Protein AF-00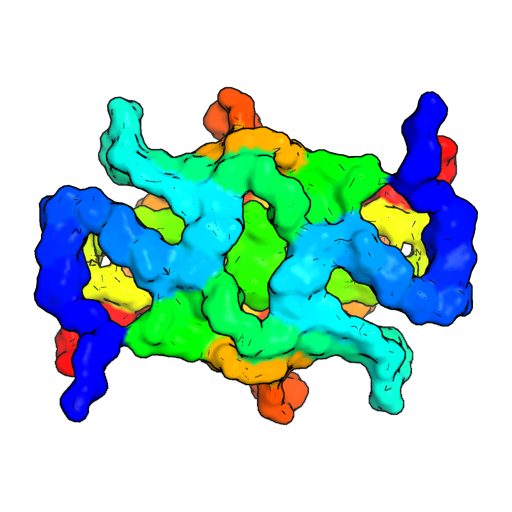00000080869864 (afdb_homodimer)

Foldseek 3Di:
DCPDPCALVNLVVCLVVVVLVVVVVVPVVCVVQAKDWDQDPVDGFIKIKTALDQVQFDDPVQTFGDPVSVQVNQVSRQQSRCCNPPPGRWGWDWDDKDKDFDATHHSAMKMKDKDFPDDDPFKTKMKMFMPHPDSVDTRMIMIIMITTDDSVVD/DPPPPCALVNLVVCLVVVVLVVVVVVPVVCVVQAKDWDQDPVDGFIKIKTALDQVQFDDPVQTFGDPVSVQVNQVSRQQSRCCNVPPGRWGWDWDDKDKDFDATHHSAMKMKDKDFPDDDPFKTKMKMFMPGPDSVDTRMIMIIMITTDDSVVD

pLDDT: mean 90.21, std 14.12, range [25.08, 98.94]

Organism: NCBI:txid3151122

Sequence (308 aa):
MREGFHDLEWLARTRAEGDVQAWLSLIPYARRIGVTAQADPDGEGLLFRLDPREENVGNVLLPALHGGVVAAFMETAATLDLMLAAREPRLPRIVDLSIDYLRTARVVPTLARCTLLREGRRLGNVQVSSWQEREGVPIATARLHFVLGDPSASMREGFHDLEWLARTRAEGDVQAWLSLIPYARRIGVTAQADPDGEGLLFRLDPREENVGNVLLPALHGGVVAAFMETAATLDLMLAAREPRLPRIVDLSIDYLRTARVVPTLARCTLLREGRRLGNVQVSSWQEREGVPIATARLHFVLGDPSAS

Radius of gyration: 19.39 Å; Cα contacts (8 Å, |Δi|>4): 676; chains: 2; bounding box: 48×54×47 Å

Nearest PDB structures (foldseek):
  4rmm-assembly1_A-2  TM=8.483E-01  e=1.578E-12  Chromobacterium violaceum ATCC 12472
  1zki-assembly1_B  TM=8.999E-01  e=2.024E-08  Pseudomonas aeruginosa PAO1
  1vh5-assembly1_A  TM=8.828E-01  e=2.757E-08  Escherichia coli
  1sbk-assembly1_A  TM=8.836E-01  e=4.521E-08  Escherichia coli
  3e1e-assembly1_A  TM=8.621E-01  e=5.789E-08  Ruegeria pomeroyi

Structure (mmCIF, N/CA/C/O backbone):
data_AF-0000000080869864-model_v1
#
loop_
_entity.id
_entity.type
_entity.pdbx_description
1 polymer 'PaaI family thioesterase'
#
loop_
_atom_site.group_PDB
_atom_site.id
_atom_site.type_symbol
_atom_site.label_atom_id
_atom_site.label_alt_id
_atom_site.label_comp_id
_atom_site.label_asym_id
_atom_site.label_entity_id
_atom_site.label_seq_id
_atom_site.pdbx_PDB_ins_code
_atom_site.Cartn_x
_atom_site.Cartn_y
_atom_site.Cartn_z
_atom_site.occupancy
_atom_site.B_iso_or_equiv
_atom_site.auth_seq_id
_atom_site.auth_comp_id
_atom_site.auth_asym_id
_atom_site.auth_atom_id
_atom_site.pdbx_PDB_model_num
ATOM 1 N N . MET A 1 1 ? -22.078 8.781 25.172 1 25.08 1 MET A N 1
ATOM 2 C CA . MET A 1 1 ? -21.422 9.984 24.656 1 25.08 1 MET A CA 1
ATOM 3 C C . MET A 1 1 ? -20.234 9.617 23.781 1 25.08 1 MET A C 1
ATOM 5 O O . MET A 1 1 ? -19.375 8.828 24.203 1 25.08 1 MET A O 1
ATOM 9 N N . ARG A 1 2 ? -20.203 9.375 22.438 1 32.78 2 ARG A N 1
ATOM 10 C CA . ARG A 1 2 ? -19.203 8.898 21.484 1 32.78 2 ARG A CA 1
ATOM 11 C C . ARG A 1 2 ? -17.891 9.648 21.656 1 32.78 2 ARG A C 1
ATOM 13 O O . ARG A 1 2 ? -17.766 10.805 21.234 1 32.78 2 ARG A O 1
ATOM 20 N N . GLU A 1 3 ? -17.172 9.719 22.625 1 35.66 3 GLU A N 1
ATOM 21 C CA . GLU A 1 3 ? -16.016 10.516 23.016 1 35.66 3 GLU A CA 1
ATOM 22 C C . GLU A 1 3 ? -14.945 10.516 21.938 1 35.66 3 GLU A C 1
ATOM 24 O O . GLU A 1 3 ? -13.789 10.836 22.188 1 35.66 3 GLU A O 1
ATOM 29 N N . GLY A 1 4 ? -14.977 9.938 20.594 1 37.59 4 GLY A N 1
ATOM 30 C CA . GLY A 1 4 ? -14.305 9.398 19.422 1 37.59 4 GLY A CA 1
ATOM 31 C C . GLY A 1 4 ? -13.539 10.445 18.641 1 37.59 4 GLY A C 1
ATOM 32 O O . GLY A 1 4 ? -12.344 10.281 18.375 1 37.59 4 GLY A O 1
ATOM 33 N N . PHE A 1 5 ? -14.156 11.148 17.469 1 47.91 5 PHE A N 1
ATOM 34 C CA . PHE A 1 5 ? -13.555 11.969 16.422 1 47.91 5 PHE A CA 1
ATOM 35 C C . PHE A 1 5 ? -12.859 13.18 17.031 1 47.91 5 PHE A C 1
ATOM 37 O O . PHE A 1 5 ? -13.406 13.844 17.906 1 47.91 5 PHE A O 1
ATOM 44 N N . HIS A 1 6 ? -11.5 13.047 17.141 1 56.94 6 HIS A N 1
ATOM 45 C CA . HIS A 1 6 ? -10.828 14.312 17.406 1 56.94 6 HIS A CA 1
ATOM 46 C C . HIS A 1 6 ? -11.555 15.469 16.719 1 56.94 6 HIS A C 1
ATOM 48 O O . HIS A 1 6 ? -11.844 15.398 15.516 1 56.94 6 HIS A O 1
ATOM 54 N N . ASP A 1 7 ? -12.188 16.25 17.469 1 69.88 7 ASP A N 1
ATOM 55 C CA . ASP A 1 7 ? -13.055 17.359 17.047 1 69.88 7 ASP A CA 1
ATOM 56 C C . ASP A 1 7 ? -12.258 18.406 16.281 1 69.88 7 ASP A C 1
ATOM 58 O O . ASP A 1 7 ? -11.031 18.422 16.328 1 69.88 7 ASP A O 1
ATOM 62 N N . LEU A 1 8 ? -12.859 18.875 15.422 1 76.94 8 LEU A N 1
ATOM 63 C CA . LEU A 1 8 ? -12.32 19.953 14.617 1 76.94 8 LEU A CA 1
ATOM 64 C C . LEU A 1 8 ? -11.414 20.859 15.445 1 76.94 8 LEU A C 1
ATOM 66 O O . LEU A 1 8 ? -10.414 21.375 14.945 1 76.94 8 LEU A O 1
ATOM 70 N N . GLU A 1 9 ? -11.789 20.891 16.703 1 83.81 9 GLU A N 1
ATOM 71 C CA . GLU A 1 9 ? -10.992 21.734 17.578 1 83.81 9 GLU A CA 1
ATOM 72 C C . GLU A 1 9 ? -9.625 21.109 17.859 1 83.81 9 GLU A C 1
ATOM 74 O O . GLU A 1 9 ? -8.609 21.812 17.859 1 83.81 9 GLU A O 1
ATOM 79 N N . TRP A 1 10 ? -9.641 19.844 18.094 1 87.12 10 TRP A N 1
ATOM 80 C CA . TRP A 1 10 ? -8.383 19.141 18.297 1 87.12 10 TRP A CA 1
ATOM 81 C C . TRP A 1 10 ? -7.496 19.219 17.062 1 87.12 10 TRP A C 1
ATOM 83 O O . TRP A 1 10 ? -6.293 19.469 17.172 1 87.12 10 TRP A O 1
ATOM 93 N N . LEU A 1 11 ? -8.117 19.016 15.93 1 85.81 11 LEU A N 1
ATOM 94 C CA . LEU A 1 11 ? -7.379 19.078 14.672 1 85.81 11 LEU A CA 1
ATOM 95 C C . LEU A 1 11 ? -6.797 20.469 14.445 1 85.81 11 LEU A C 1
ATOM 97 O O . LEU A 1 11 ? -5.645 20.609 14.031 1 85.81 11 LEU A O 1
ATOM 101 N N . ALA A 1 12 ? -7.566 21.453 14.797 1 88.62 12 ALA A N 1
ATOM 102 C CA . ALA A 1 12 ? -7.113 22.844 14.633 1 88.62 12 ALA A CA 1
ATOM 103 C C . ALA A 1 12 ? -5.953 23.141 15.57 1 88.62 12 ALA A C 1
ATOM 105 O O . ALA A 1 12 ? -4.965 23.766 15.156 1 88.62 12 ALA A O 1
ATOM 106 N N . ARG A 1 13 ? -6.059 22.688 16.766 1 91.31 13 ARG A N 1
ATOM 107 C CA . ARG A 1 13 ? -5.031 22.953 17.766 1 91.31 13 ARG A CA 1
ATOM 108 C C . ARG A 1 13 ? -3.73 22.25 17.406 1 91.31 13 ARG A C 1
ATOM 110 O O . ARG A 1 13 ? -2.658 22.844 17.422 1 91.31 13 ARG A O 1
ATOM 117 N N . THR A 1 14 ? -3.812 20.969 17.125 1 91.31 14 THR A N 1
ATOM 118 C CA . THR A 1 14 ? -2.623 20.172 16.828 1 91.31 14 THR A CA 1
ATOM 119 C C . THR A 1 14 ? -1.966 20.641 15.539 1 91.31 14 THR A C 1
ATOM 121 O O . THR A 1 14 ? -0.741 20.594 15.398 1 91.31 14 THR A O 1
ATOM 124 N N . ARG A 1 15 ? -2.75 21.109 14.641 1 89.88 15 ARG A N 1
ATOM 125 C CA . ARG A 1 15 ? -2.217 21.672 13.398 1 89.88 15 ARG A CA 1
ATOM 126 C C . ARG A 1 15 ? -1.433 22.953 13.672 1 89.88 15 ARG A C 1
ATOM 128 O O . ARG A 1 15 ? -0.326 23.125 13.156 1 89.88 15 ARG A O 1
ATOM 135 N N . ALA A 1 16 ? -2.041 23.812 14.461 1 89.56 16 ALA A N 1
ATOM 136 C CA . ALA A 1 16 ? -1.387 25.078 14.805 1 89.56 16 ALA A CA 1
ATOM 137 C C . ALA A 1 16 ? -0.057 24.828 15.516 1 89.56 16 ALA A C 1
ATOM 139 O O . ALA A 1 16 ? 0.901 25.578 15.328 1 89.56 16 ALA A O 1
ATOM 140 N N . GLU A 1 17 ? -0.008 23.734 16.266 1 90.25 17 GLU A N 1
ATOM 141 C CA . GLU A 1 17 ? 1.189 23.406 17.031 1 90.25 17 GLU A CA 1
ATOM 142 C C . GLU A 1 17 ? 2.17 22.578 16.188 1 90.25 17 GLU A C 1
ATOM 144 O O . GLU A 1 17 ? 3.318 22.375 16.594 1 90.25 17 GLU A O 1
ATOM 149 N N . GLY A 1 18 ? 1.729 22.125 15.055 1 87.12 18 GLY A N 1
ATOM 150 C CA . GLY A 1 18 ? 2.543 21.219 14.258 1 87.12 18 GLY A CA 1
ATOM 151 C C . GLY A 1 18 ? 2.812 19.906 14.938 1 87.12 18 GLY A C 1
ATOM 152 O O . GLY A 1 18 ? 3.908 19.344 14.828 1 87.12 18 GLY A O 1
ATOM 153 N N . ASP A 1 19 ? 1.833 19.422 15.703 1 91.12 19 ASP A N 1
ATOM 154 C CA . ASP A 1 19 ? 1.986 18.219 16.5 1 91.12 19 ASP A CA 1
ATOM 155 C C . ASP A 1 19 ? 1.698 16.969 15.672 1 91.12 19 ASP A C 1
ATOM 157 O O . ASP A 1 19 ? 0.721 16.25 15.922 1 91.12 19 ASP A O 1
ATOM 161 N N . VAL A 1 20 ? 2.611 16.609 14.844 1 92 20 VAL A N 1
ATOM 162 C CA . VAL A 1 20 ? 2.498 15.484 13.922 1 92 20 VAL A CA 1
ATOM 163 C C . VAL A 1 20 ? 2.453 14.172 14.703 1 92 20 VAL A C 1
ATOM 165 O O . VAL A 1 20 ? 1.806 13.211 14.281 1 92 20 VAL A O 1
ATOM 168 N N . GLN A 1 21 ? 3.096 14.211 15.797 1 92 21 GLN A N 1
ATOM 169 C CA . GLN A 1 21 ? 3.102 13.016 16.641 1 92 21 GLN A CA 1
ATOM 170 C C . GLN A 1 21 ? 1.696 12.688 17.125 1 92 21 GLN A C 1
ATOM 172 O O . GLN A 1 21 ? 1.326 11.516 17.234 1 92 21 GLN A O 1
ATOM 177 N N . ALA A 1 22 ? 1.001 13.695 17.453 1 91.25 22 ALA A N 1
ATOM 178 C CA . ALA A 1 22 ? -0.379 13.484 17.891 1 91.25 22 ALA A CA 1
ATOM 179 C C . ALA A 1 22 ? -1.203 12.82 16.781 1 91.25 22 ALA A C 1
ATOM 181 O O . ALA A 1 22 ? -2.025 11.945 17.062 1 91.25 22 ALA A O 1
ATOM 182 N N . TRP A 1 23 ? -0.986 13.172 15.531 1 90.69 23 TRP A N 1
ATOM 183 C CA . TRP A 1 23 ? -1.718 12.594 14.406 1 90.69 23 TRP A CA 1
ATOM 184 C C . TRP A 1 23 ? -1.301 11.148 14.172 1 90.69 23 TRP A C 1
ATOM 186 O O . TRP A 1 23 ? -2.15 10.273 13.977 1 90.69 23 TRP A O 1
ATOM 196 N N . LEU A 1 24 ? -0.005 10.914 14.219 1 93.56 24 LEU A N 1
ATOM 197 C CA . LEU A 1 24 ? 0.517 9.57 14.008 1 93.56 24 LEU A CA 1
ATOM 198 C C . LEU A 1 24 ? -0.008 8.609 15.062 1 93.56 24 LEU A C 1
ATOM 200 O O . LEU A 1 24 ? -0.227 7.426 14.781 1 93.56 24 LEU A O 1
ATOM 204 N N . SER A 1 25 ? -0.246 9.156 16.25 1 90.06 25 SER A N 1
ATOM 205 C CA . SER A 1 25 ? -0.713 8.32 17.344 1 90.06 25 SER A CA 1
ATOM 206 C C . SER A 1 25 ? -2.117 7.785 17.078 1 90.06 25 SER A C 1
ATOM 208 O O . SER A 1 25 ? -2.555 6.82 17.703 1 90.06 25 SER A O 1
ATOM 210 N N . LEU A 1 26 ? -2.844 8.359 16.094 1 87.69 26 LEU A N 1
ATOM 211 C CA . LEU A 1 26 ? -4.203 7.953 15.758 1 87.69 26 LEU A CA 1
ATOM 212 C C . LEU A 1 26 ? -4.207 6.961 14.602 1 87.69 26 LEU A C 1
ATOM 214 O O . LEU A 1 26 ? -5.273 6.52 14.156 1 87.69 26 LEU A O 1
ATOM 218 N N . ILE A 1 27 ? -3.035 6.562 14.102 1 92.44 27 ILE A N 1
ATOM 219 C CA . ILE A 1 27 ? -2.916 5.66 12.961 1 92.44 27 ILE A CA 1
ATOM 220 C C . ILE A 1 27 ? -2.109 4.426 13.359 1 92.44 27 ILE A C 1
ATOM 222 O O . ILE A 1 27 ? -0.92 4.328 13.055 1 92.44 27 ILE A O 1
ATOM 226 N N . PRO A 1 28 ? -2.768 3.479 14 1 93.12 28 PRO A N 1
ATOM 227 C CA . PRO A 1 28 ? -2.072 2.297 14.516 1 93.12 28 PRO A CA 1
ATOM 228 C C . PRO A 1 28 ? -1.192 1.628 13.461 1 93.12 28 PRO A C 1
ATOM 230 O O . PRO A 1 28 ? -0.073 1.205 13.758 1 93.12 28 PRO A O 1
ATOM 233 N N . TYR A 1 29 ? -1.655 1.585 12.328 1 96.5 29 TYR A N 1
ATOM 234 C CA . TYR A 1 29 ? -0.899 0.886 11.289 1 96.5 29 TYR A CA 1
ATOM 235 C C . TYR A 1 29 ? 0.397 1.621 10.977 1 96.5 29 TYR A C 1
ATOM 237 O O . TYR A 1 29 ? 1.437 0.994 10.758 1 96.5 29 TYR A O 1
ATOM 245 N N . ALA A 1 30 ? 0.346 2.938 10.875 1 96.75 30 ALA A N 1
ATOM 246 C CA . ALA A 1 30 ? 1.55 3.721 10.609 1 96.75 30 ALA A CA 1
ATOM 247 C C . ALA A 1 30 ? 2.604 3.492 11.688 1 96.75 30 ALA A C 1
ATOM 249 O O . ALA A 1 30 ? 3.789 3.336 11.383 1 96.75 30 ALA A O 1
ATOM 250 N N . ARG A 1 31 ? 2.133 3.426 12.875 1 94.25 31 ARG A N 1
ATOM 251 C CA . ARG A 1 31 ? 3.039 3.131 13.984 1 94.25 31 ARG A CA 1
ATOM 252 C C . ARG A 1 31 ? 3.613 1.723 13.859 1 94.25 31 ARG A C 1
ATOM 254 O O . ARG A 1 31 ? 4.801 1.507 14.117 1 94.25 31 ARG A O 1
ATOM 261 N N . ARG A 1 32 ? 2.838 0.878 13.484 1 95.38 32 ARG A N 1
ATOM 262 C CA . ARG A 1 32 ? 3.238 -0.52 13.367 1 95.38 32 ARG A CA 1
ATOM 263 C C . ARG A 1 32 ? 4.371 -0.684 12.359 1 95.38 32 ARG A C 1
ATOM 265 O O . ARG A 1 32 ? 5.332 -1.412 12.609 1 95.38 32 ARG A O 1
ATOM 272 N N . ILE A 1 33 ? 4.266 -0.004 11.234 1 97.75 33 ILE A N 1
ATOM 273 C CA . ILE A 1 33 ? 5.285 -0.218 10.219 1 97.75 33 ILE A CA 1
ATOM 274 C C . ILE A 1 33 ? 6.484 0.69 10.484 1 97.75 33 ILE A C 1
ATOM 276 O O . ILE A 1 33 ? 7.52 0.568 9.828 1 97.75 33 ILE A O 1
ATOM 280 N N . GLY A 1 34 ? 6.355 1.673 11.422 1 98 34 GLY A N 1
ATOM 281 C CA . GLY A 1 34 ? 7.508 2.439 11.859 1 98 34 GLY A CA 1
ATOM 282 C C . GLY A 1 34 ? 7.621 3.793 11.188 1 98 34 GLY A C 1
ATOM 283 O O . GLY A 1 34 ? 8.719 4.254 10.883 1 98 34 GLY A O 1
ATOM 284 N N . VAL A 1 35 ? 6.559 4.492 10.961 1 98.5 35 VAL A N 1
ATOM 285 C CA . VAL A 1 35 ? 6.57 5.812 10.344 1 98.5 35 VAL A CA 1
ATOM 286 C C . VAL A 1 35 ? 6.805 6.879 11.414 1 98.5 35 VAL A C 1
ATOM 288 O O . VAL A 1 35 ? 6.191 6.844 12.477 1 98.5 35 VAL A O 1
ATOM 291 N N . THR A 1 36 ? 7.691 7.742 11.117 1 98.06 36 THR A N 1
ATOM 292 C CA . THR A 1 36 ? 7.879 8.961 11.906 1 98.06 36 THR A CA 1
ATOM 293 C C . THR A 1 36 ? 7.938 10.188 10.992 1 98.06 36 THR A C 1
ATOM 295 O O . THR A 1 36 ? 8.016 10.055 9.773 1 98.06 36 THR A O 1
ATOM 298 N N . ALA A 1 37 ? 7.801 11.344 11.602 1 96.94 37 ALA A N 1
ATOM 299 C CA . ALA A 1 37 ? 7.84 12.594 10.852 1 96.94 37 ALA A CA 1
ATOM 300 C C . ALA A 1 37 ? 8.414 13.719 11.703 1 96.94 37 ALA A C 1
ATOM 302 O O . ALA A 1 37 ? 8.297 13.711 12.93 1 96.94 37 ALA A O 1
ATOM 303 N N . GLN A 1 38 ? 9.078 14.617 11.055 1 93.69 38 GLN A N 1
ATOM 304 C CA . GLN A 1 38 ? 9.578 15.844 11.672 1 93.69 38 GLN A CA 1
ATOM 305 C C . GLN A 1 38 ? 9.477 17.016 10.711 1 93.69 38 GLN A C 1
ATOM 307 O O . GLN A 1 38 ? 9.281 16.828 9.508 1 93.69 38 GLN A O 1
ATOM 312 N N . ALA A 1 39 ? 9.586 18.188 11.328 1 90.94 39 ALA A N 1
ATOM 313 C CA . ALA A 1 39 ? 9.688 19.359 10.461 1 90.94 39 ALA A CA 1
ATOM 314 C C . ALA A 1 39 ? 10.875 19.234 9.508 1 90.94 39 ALA A C 1
ATOM 316 O O . ALA A 1 39 ? 11.953 18.797 9.906 1 90.94 39 ALA A O 1
ATOM 317 N N . ASP A 1 40 ? 10.656 19.547 8.312 1 90.38 40 ASP A N 1
ATOM 318 C CA . ASP A 1 40 ? 11.727 19.484 7.32 1 90.38 40 ASP A CA 1
ATOM 319 C C . ASP A 1 40 ? 12.812 20.516 7.613 1 90.38 40 ASP A C 1
ATOM 321 O O . ASP A 1 40 ? 12.539 21.719 7.633 1 90.38 40 ASP A O 1
ATOM 325 N N . PRO A 1 41 ? 13.977 20.078 7.801 1 86.5 41 PRO A N 1
ATOM 326 C CA . PRO A 1 41 ? 15.039 21.031 8.094 1 86.5 41 PRO A CA 1
ATOM 327 C C . PRO A 1 41 ? 15.359 21.938 6.902 1 86.5 41 PRO A C 1
ATOM 329 O O . PRO A 1 41 ? 15.906 23.031 7.082 1 86.5 41 PRO A O 1
ATOM 332 N N . ASP A 1 42 ? 15.086 21.5 5.773 1 84.31 42 ASP A N 1
ATOM 333 C CA . ASP A 1 42 ? 15.477 22.203 4.555 1 84.31 42 ASP A CA 1
ATOM 334 C C . ASP A 1 42 ? 14.312 23.016 3.986 1 84.31 42 ASP A C 1
ATOM 336 O O . ASP A 1 42 ? 14.414 23.562 2.885 1 84.31 42 ASP A O 1
ATOM 340 N N . GLY A 1 43 ? 13.164 22.969 4.574 1 75.88 43 GLY A N 1
ATOM 341 C CA . GLY A 1 43 ? 12.055 23.672 3.943 1 75.88 43 GLY A CA 1
ATOM 342 C C . GLY A 1 43 ? 10.812 23.719 4.809 1 75.88 43 GLY A C 1
ATOM 343 O O . GLY A 1 43 ? 10.906 23.703 6.039 1 75.88 43 GLY A O 1
ATOM 344 N N . GLU A 1 44 ? 9.758 24.109 3.953 1 78 44 GLU A N 1
ATOM 345 C CA . GLU A 1 44 ? 8.43 24.156 4.562 1 78 44 GLU A CA 1
ATOM 346 C C . GLU A 1 44 ? 7.75 22.797 4.496 1 78 44 GLU A C 1
ATOM 348 O O . G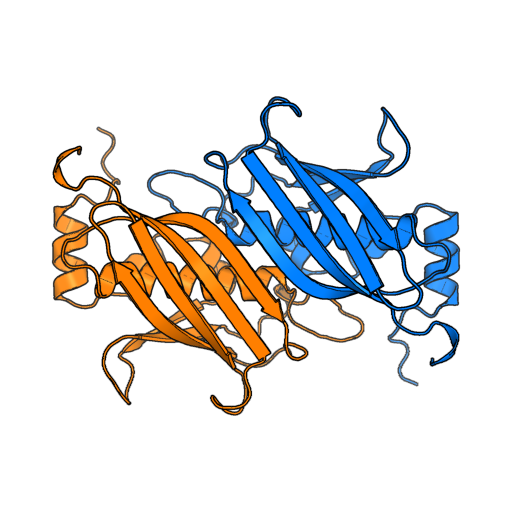LU A 1 44 ? 8.016 22 3.588 1 78 44 GLU A O 1
ATOM 353 N N . GLY A 1 45 ? 7.438 22.203 5.637 1 87.94 45 GLY A N 1
ATOM 354 C CA . GLY A 1 45 ? 6.664 20.969 5.641 1 87.94 45 GLY A CA 1
ATOM 355 C C . GLY A 1 45 ? 7.254 19.906 6.535 1 87.94 45 GLY A C 1
ATOM 356 O O . GLY A 1 45 ? 7.832 20.203 7.582 1 87.94 45 GLY A O 1
ATOM 357 N N . LEU A 1 46 ? 7.055 18.688 6.035 1 95.75 46 LEU A N 1
ATOM 358 C CA . LEU A 1 46 ? 7.465 17.562 6.879 1 95.75 46 LEU A CA 1
ATOM 359 C C . LEU A 1 46 ? 8.438 16.656 6.141 1 95.75 46 LEU A C 1
ATOM 361 O O . LEU A 1 46 ? 8.398 16.562 4.91 1 95.75 46 LEU A O 1
ATOM 365 N N . LEU A 1 47 ? 9.367 16.141 6.863 1 97.31 47 LEU A N 1
ATOM 366 C CA . LEU A 1 47 ? 10.188 15.008 6.434 1 97.31 47 LEU A CA 1
ATOM 367 C C . LEU A 1 47 ? 9.773 13.727 7.141 1 97.31 47 LEU A C 1
ATOM 369 O O . LEU A 1 47 ? 9.68 13.695 8.367 1 97.31 47 LEU A O 1
ATOM 373 N N . PHE A 1 48 ? 9.523 12.742 6.32 1 98.25 48 PHE A N 1
ATOM 374 C CA . PHE A 1 48 ? 9.047 11.477 6.867 1 98.25 48 PHE A CA 1
ATOM 375 C C . PHE A 1 48 ? 10.141 10.414 6.816 1 98.25 48 PHE A C 1
ATOM 377 O O . PHE A 1 48 ? 11.023 10.469 5.957 1 98.25 48 PHE A O 1
ATOM 384 N N . ARG A 1 49 ? 9.992 9.477 7.738 1 98.75 49 ARG A N 1
ATOM 385 C CA . ARG A 1 49 ? 10.945 8.383 7.812 1 98.75 49 ARG A CA 1
ATOM 386 C C . ARG A 1 49 ? 10.242 7.062 8.117 1 98.75 49 ARG A C 1
ATOM 388 O O . ARG A 1 49 ? 9.344 7.012 8.969 1 98.75 49 ARG A O 1
ATOM 395 N N . LEU A 1 50 ? 10.641 6.039 7.418 1 98.81 50 LEU A N 1
ATOM 396 C CA . LEU A 1 50 ? 10.211 4.668 7.668 1 98.81 50 LEU A CA 1
ATOM 397 C C . LEU A 1 50 ? 11.367 3.834 8.219 1 98.81 50 LEU A C 1
ATOM 399 O O . LEU A 1 50 ? 12.422 3.727 7.586 1 98.81 50 LEU A O 1
ATOM 403 N N . ASP A 1 51 ? 11.164 3.219 9.312 1 98.5 51 ASP A N 1
ATOM 404 C CA . ASP A 1 51 ? 12.172 2.369 9.93 1 98.5 51 ASP A CA 1
ATOM 405 C C . ASP A 1 51 ? 12.336 1.061 9.164 1 98.5 51 ASP A C 1
ATOM 407 O O . ASP A 1 51 ? 11.367 0.507 8.648 1 98.5 51 ASP A O 1
ATOM 411 N N . PRO A 1 52 ? 13.555 0.542 9.086 1 97.12 52 PRO A N 1
ATOM 412 C CA . PRO A 1 52 ? 13.805 -0.73 8.406 1 97.12 52 PRO A CA 1
ATOM 413 C C . PRO A 1 52 ? 13.438 -1.94 9.258 1 97.12 52 PRO A C 1
ATOM 415 O O . PRO A 1 52 ? 14.312 -2.695 9.68 1 97.12 52 PRO A O 1
ATOM 418 N N . ARG A 1 53 ? 12.242 -2.238 9.414 1 96.69 53 ARG A N 1
ATOM 419 C CA . ARG A 1 53 ? 11.773 -3.346 10.242 1 96.69 53 ARG A CA 1
ATOM 420 C C . ARG A 1 53 ? 11.758 -4.652 9.453 1 96.69 53 ARG A C 1
ATOM 422 O O . ARG A 1 53 ? 11.297 -4.688 8.312 1 96.69 53 ARG A O 1
ATOM 429 N N . GLU A 1 54 ? 12.164 -5.723 10.078 1 93.69 54 GLU A N 1
ATOM 430 C CA . GLU A 1 54 ? 12.203 -7.031 9.438 1 93.69 54 GLU A CA 1
ATOM 431 C C . GLU A 1 54 ? 10.797 -7.508 9.078 1 93.69 54 GLU A C 1
ATOM 433 O O . GLU A 1 54 ? 10.602 -8.195 8.07 1 93.69 54 GLU A O 1
ATOM 438 N N . GLU A 1 55 ? 9.852 -7.078 9.836 1 94.75 55 GLU A N 1
ATOM 439 C CA . GLU A 1 55 ? 8.469 -7.5 9.641 1 94.75 55 GLU A CA 1
ATOM 440 C C . GLU A 1 55 ? 7.863 -6.844 8.406 1 94.75 55 GLU A C 1
ATOM 442 O O . GLU A 1 55 ? 6.801 -7.25 7.938 1 94.75 55 GLU A O 1
ATOM 447 N N . ASN A 1 56 ? 8.57 -5.832 7.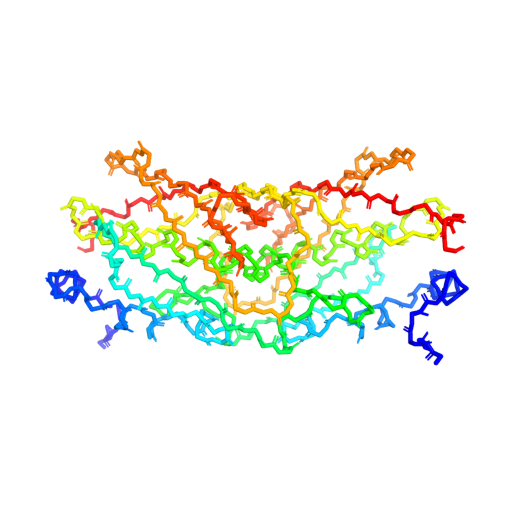848 1 97.19 56 ASN A N 1
ATOM 448 C CA . ASN A 1 56 ? 8.094 -5.113 6.672 1 97.19 56 ASN A CA 1
ATOM 449 C C . ASN A 1 56 ? 8.625 -5.734 5.383 1 97.19 56 ASN A C 1
ATOM 451 O O . ASN A 1 56 ? 8.297 -5.273 4.289 1 97.19 56 ASN A O 1
ATOM 455 N N . VAL A 1 57 ? 9.336 -6.812 5.496 1 95 57 VAL A N 1
ATOM 456 C CA . VAL A 1 57 ? 10.031 -7.402 4.359 1 95 57 VAL A CA 1
ATOM 457 C C . VAL A 1 57 ? 9.039 -8.188 3.498 1 95 57 VAL A C 1
ATOM 459 O O . VAL A 1 57 ? 8.211 -8.93 4.02 1 95 57 VAL A O 1
ATOM 462 N N . GLY A 1 58 ? 9.062 -7.996 2.172 1 90.19 58 GLY A N 1
ATOM 463 C CA . GLY A 1 58 ? 8.242 -8.68 1.187 1 90.19 58 GLY A CA 1
ATOM 464 C C . GLY A 1 58 ? 8.867 -9.953 0.658 1 90.19 58 GLY A C 1
ATOM 465 O O . GLY A 1 58 ? 8.164 -10.859 0.219 1 90.19 58 GLY A O 1
ATOM 466 N N . ASN A 1 59 ? 10.07 -9.93 0.402 1 77.31 59 ASN A N 1
ATOM 467 C CA . ASN A 1 59 ? 10.789 -11.086 -0.111 1 77.31 59 ASN A CA 1
ATOM 468 C C . ASN A 1 59 ? 12.008 -11.414 0.752 1 77.31 59 ASN A C 1
ATOM 470 O O . ASN A 1 59 ? 12.984 -10.664 0.767 1 77.31 59 ASN A O 1
ATOM 474 N N . VAL A 1 60 ? 11.922 -12.516 1.249 1 69.75 60 VAL A N 1
ATOM 475 C CA . VAL A 1 60 ? 12.992 -12.852 2.182 1 69.75 60 VAL A CA 1
ATOM 476 C C . VAL A 1 60 ? 14.242 -13.273 1.409 1 69.75 60 VAL A C 1
ATOM 478 O O . VAL A 1 60 ? 15.359 -13.203 1.928 1 69.75 60 VAL A O 1
ATOM 481 N N . LEU A 1 61 ? 13.938 -13.68 0.242 1 70.25 61 LEU A N 1
ATOM 482 C CA . LEU A 1 61 ? 15.078 -14.164 -0.533 1 70.25 61 LEU A CA 1
ATOM 483 C C . LEU A 1 61 ? 15.891 -13 -1.086 1 70.25 61 LEU A C 1
ATOM 485 O O . LEU A 1 61 ? 17.109 -13.102 -1.229 1 70.25 61 LEU A O 1
ATOM 489 N N . LEU A 1 62 ? 15.352 -11.953 -1.398 1 75.06 62 LEU A N 1
ATOM 490 C CA . LEU A 1 62 ? 15.906 -10.656 -1.762 1 75.06 62 LEU A CA 1
ATOM 491 C C . LEU A 1 62 ? 15.367 -9.562 -0.854 1 75.06 62 LEU A C 1
ATOM 493 O O . LEU A 1 62 ? 14.469 -8.812 -1.246 1 75.06 62 LEU A O 1
ATOM 497 N N . PRO A 1 63 ? 16.047 -9.641 0.305 1 85 63 PRO A N 1
ATOM 498 C CA . PRO A 1 63 ? 15.391 -8.789 1.308 1 85 63 PRO A CA 1
ATOM 499 C C . PRO A 1 63 ? 15.109 -7.379 0.793 1 85 63 PRO A C 1
ATOM 501 O O . PRO A 1 63 ? 16.031 -6.672 0.378 1 85 63 PRO A O 1
ATOM 504 N N . ALA A 1 64 ? 13.922 -7.156 0.685 1 94.19 64 ALA A N 1
ATOM 505 C CA . ALA A 1 64 ? 13.375 -5.859 0.3 1 94.19 64 ALA A CA 1
ATOM 506 C C . ALA A 1 64 ? 12.055 -5.586 1.022 1 94.19 64 ALA A C 1
ATOM 508 O O . ALA A 1 64 ? 11.344 -6.516 1.404 1 94.19 64 ALA A O 1
ATOM 509 N N . LEU A 1 65 ? 11.836 -4.324 1.259 1 97.12 65 LEU A N 1
ATOM 510 C CA . LEU A 1 65 ? 10.531 -3.953 1.796 1 97.12 65 LEU A CA 1
ATOM 511 C C . LEU A 1 65 ? 9.414 -4.371 0.845 1 97.12 65 LEU A C 1
ATOM 513 O O . LEU A 1 65 ? 9.57 -4.289 -0.375 1 97.12 65 LEU A O 1
ATOM 517 N N . HIS A 1 66 ? 8.367 -4.844 1.397 1 97.69 66 HIS A N 1
ATOM 518 C CA . HIS A 1 66 ? 7.191 -5.105 0.578 1 97.69 66 HIS A CA 1
ATOM 519 C C . HIS A 1 66 ? 6.703 -3.83 -0.104 1 97.69 66 HIS A C 1
ATOM 521 O O . HIS A 1 66 ? 6.633 -2.771 0.525 1 97.69 66 HIS A O 1
ATOM 527 N N . GLY A 1 67 ? 6.336 -3.877 -1.337 1 97.31 67 GLY A N 1
ATOM 528 C CA . GLY A 1 67 ? 5.816 -2.717 -2.041 1 97.31 67 GLY A CA 1
ATOM 529 C C . GLY A 1 67 ? 4.625 -2.082 -1.348 1 97.31 67 GLY A C 1
ATOM 530 O O . GLY A 1 67 ? 4.441 -0.864 -1.407 1 97.31 67 GLY A O 1
ATOM 531 N N . GLY A 1 68 ? 3.822 -2.904 -0.74 1 97.94 68 GLY A N 1
ATOM 532 C CA . GLY A 1 68 ? 2.672 -2.42 0.004 1 97.94 68 GLY A CA 1
ATOM 533 C C . GLY A 1 68 ? 3.049 -1.589 1.216 1 97.94 68 GLY A C 1
ATOM 534 O O . GLY A 1 68 ? 2.311 -0.683 1.608 1 97.94 68 GLY A O 1
ATOM 535 N N . VAL A 1 69 ? 4.156 -1.916 1.85 1 98.31 69 VAL A N 1
ATOM 536 C CA . VAL A 1 69 ? 4.664 -1.125 2.967 1 98.31 69 VAL A CA 1
ATOM 537 C C . VAL A 1 69 ? 5.102 0.25 2.469 1 98.31 69 VAL A C 1
ATOM 539 O O . VAL A 1 69 ? 4.812 1.268 3.102 1 98.31 69 VAL A O 1
ATOM 542 N N . VAL A 1 70 ? 5.781 0.262 1.332 1 98.69 70 VAL A N 1
ATOM 543 C CA . VAL A 1 70 ? 6.211 1.518 0.724 1 98.69 70 VAL A CA 1
ATOM 544 C C . VAL A 1 70 ? 4.988 2.361 0.367 1 98.69 70 VAL A C 1
ATOM 546 O O . VAL A 1 70 ? 4.965 3.568 0.616 1 98.69 70 VAL A O 1
ATOM 549 N N . ALA A 1 71 ? 3.977 1.717 -0.174 1 98.75 71 ALA A N 1
ATOM 550 C CA . ALA A 1 71 ? 2.729 2.404 -0.5 1 98.75 71 ALA A CA 1
ATOM 551 C C . ALA A 1 71 ? 2.09 3.002 0.751 1 98.75 71 ALA A C 1
ATOM 553 O O . ALA A 1 71 ? 1.652 4.152 0.743 1 98.75 71 ALA A O 1
ATOM 554 N N . ALA A 1 72 ? 2.053 2.234 1.832 1 98.56 72 ALA A N 1
ATOM 555 C CA . ALA A 1 72 ? 1.476 2.686 3.096 1 98.56 72 ALA A CA 1
ATOM 556 C C . ALA A 1 72 ? 2.25 3.873 3.658 1 98.56 72 ALA A C 1
ATOM 558 O O . ALA A 1 72 ? 1.653 4.828 4.16 1 98.56 72 ALA A O 1
ATOM 559 N N . PHE A 1 73 ? 3.523 3.816 3.568 1 98.88 73 PHE A N 1
ATOM 560 C CA . PHE A 1 73 ? 4.406 4.887 4.016 1 98.88 73 PHE A CA 1
ATOM 561 C C . PHE A 1 73 ? 4.109 6.184 3.27 1 98.88 73 PHE A C 1
ATOM 563 O O . PHE A 1 73 ? 3.857 7.219 3.889 1 98.88 73 PHE A O 1
ATOM 570 N N . MET A 1 74 ? 4.008 6.055 1.973 1 98.88 74 MET A N 1
ATOM 571 C CA . MET A 1 74 ? 3.795 7.234 1.139 1 98.88 74 MET A CA 1
ATOM 572 C C . MET A 1 74 ? 2.379 7.773 1.307 1 98.88 74 MET A C 1
ATOM 574 O O . MET A 1 74 ? 2.166 8.984 1.289 1 98.88 74 MET A O 1
ATOM 578 N N . GLU A 1 75 ? 1.391 6.871 1.512 1 98.56 75 GLU A N 1
ATOM 579 C CA . GLU A 1 75 ? 0.033 7.328 1.798 1 98.56 75 GLU A CA 1
ATOM 580 C C . GLU A 1 75 ? -0.025 8.094 3.117 1 98.56 75 GLU A C 1
ATOM 582 O O . GLU A 1 75 ? -0.657 9.148 3.203 1 98.56 75 GLU A O 1
ATOM 587 N N . THR A 1 76 ? 0.612 7.527 4.121 1 97.88 76 THR A N 1
ATOM 588 C CA . THR A 1 76 ? 0.631 8.18 5.426 1 97.88 76 THR A CA 1
ATOM 589 C C . THR A 1 76 ? 1.286 9.555 5.332 1 97.88 76 THR A C 1
ATOM 591 O O . THR A 1 76 ? 0.762 10.539 5.863 1 97.88 76 THR A O 1
ATOM 594 N N . ALA A 1 77 ? 2.406 9.641 4.637 1 98.12 77 ALA A N 1
ATOM 595 C CA . ALA A 1 77 ? 3.104 10.906 4.445 1 98.12 77 ALA A CA 1
ATOM 596 C C . ALA A 1 77 ? 2.199 11.938 3.773 1 98.12 77 ALA A C 1
ATOM 598 O O . ALA A 1 77 ? 2.074 13.07 4.25 1 98.12 77 ALA A O 1
ATOM 599 N N . ALA A 1 78 ? 1.556 11.523 2.713 1 97.62 78 ALA A N 1
ATOM 600 C CA . ALA A 1 78 ? 0.69 12.422 1.956 1 97.62 78 ALA A CA 1
ATOM 601 C C . ALA A 1 78 ? -0.471 12.914 2.814 1 97.62 78 ALA A C 1
ATOM 603 O O . ALA A 1 78 ? -0.828 14.094 2.766 1 97.62 78 ALA A O 1
ATOM 604 N N . THR A 1 79 ? -1.046 12.008 3.551 1 95.75 79 THR A N 1
ATOM 605 C CA . THR A 1 79 ? -2.176 12.352 4.41 1 95.75 79 THR A CA 1
ATOM 606 C C . THR A 1 79 ? -1.778 13.422 5.422 1 95.75 79 THR A C 1
ATOM 608 O O . THR A 1 79 ? -2.434 14.461 5.523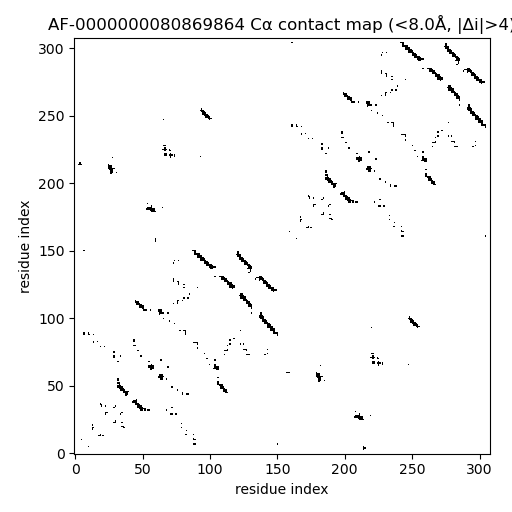 1 95.75 79 THR A O 1
ATOM 611 N N . LEU A 1 80 ? -0.709 13.195 6.117 1 95.06 80 LEU A N 1
ATOM 612 C CA . LEU A 1 80 ? -0.286 14.102 7.18 1 95.06 80 LEU A CA 1
ATOM 613 C C . LEU A 1 80 ? 0.203 15.43 6.602 1 95.06 80 LEU A C 1
ATOM 615 O O . LEU A 1 80 ? -0.066 16.484 7.164 1 95.06 80 LEU A O 1
ATOM 619 N N . ASP A 1 81 ? 0.913 15.344 5.508 1 95.19 81 ASP A N 1
ATOM 620 C CA . ASP A 1 81 ? 1.373 16.562 4.863 1 95.19 81 ASP A CA 1
ATOM 621 C C . ASP A 1 81 ? 0.194 17.438 4.422 1 95.19 81 ASP A C 1
ATOM 623 O O . ASP A 1 81 ? 0.224 18.656 4.566 1 95.19 81 ASP A O 1
ATOM 627 N N . LEU A 1 82 ? -0.788 16.812 3.883 1 93.75 82 LEU A N 1
ATOM 628 C CA . LEU A 1 82 ? -1.99 17.531 3.453 1 93.75 82 LEU A CA 1
ATOM 629 C C . LEU A 1 82 ? -2.707 18.156 4.645 1 93.75 82 LEU A C 1
ATOM 631 O O . LEU A 1 82 ? -3.168 19.297 4.562 1 93.75 82 LEU A O 1
ATOM 635 N N . MET A 1 83 ? -2.818 17.438 5.719 1 91.06 83 MET A N 1
ATOM 636 C CA . MET A 1 83 ? -3.447 17.953 6.926 1 91.06 83 MET A CA 1
ATOM 637 C C . MET A 1 83 ? -2.729 19.219 7.406 1 91.06 83 MET A C 1
ATOM 639 O O . MET A 1 83 ? -3.365 20.156 7.891 1 91.06 83 MET A O 1
ATOM 643 N N . LEU A 1 84 ? -1.45 19.219 7.27 1 91.56 84 LEU A N 1
ATOM 644 C CA . LEU A 1 84 ? -0.65 20.359 7.707 1 91.56 84 LEU A CA 1
ATOM 645 C C . LEU A 1 84 ? -0.772 21.531 6.727 1 91.56 84 LEU A C 1
ATOM 647 O O . LEU A 1 84 ? -0.891 22.688 7.141 1 91.56 84 LEU A O 1
ATOM 651 N N . ALA A 1 85 ? -0.821 21.203 5.512 1 90.44 85 ALA A N 1
ATOM 652 C CA . ALA A 1 85 ? -0.696 22.219 4.477 1 90.44 85 ALA A CA 1
ATOM 653 C C . ALA A 1 85 ? -2.059 22.797 4.105 1 90.44 85 ALA A C 1
ATOM 655 O O . ALA A 1 85 ? -2.145 23.875 3.502 1 90.44 85 ALA A O 1
ATOM 656 N N . ALA A 1 86 ? -3.129 22.078 4.355 1 87.69 86 ALA A N 1
ATOM 657 C CA . ALA A 1 86 ? -4.461 22.5 3.924 1 87.69 86 ALA A CA 1
ATOM 658 C C . ALA A 1 86 ? -4.832 23.844 4.516 1 87.69 86 ALA A C 1
ATOM 660 O O . ALA A 1 86 ? -4.363 24.219 5.598 1 87.69 86 ALA A O 1
ATOM 661 N N . ARG A 1 87 ? -5.68 24.531 3.809 1 88.69 87 ARG A N 1
ATOM 662 C CA . ARG A 1 87 ? -6.09 25.875 4.227 1 88.69 87 ARG A CA 1
ATOM 663 C C . ARG A 1 87 ? -6.883 25.828 5.527 1 88.69 87 ARG A C 1
ATOM 665 O O . ARG A 1 87 ? -6.754 26.703 6.375 1 88.69 87 ARG A O 1
ATOM 672 N N . GLU A 1 88 ? -7.703 24.781 5.625 1 87.56 88 GLU A N 1
ATOM 673 C CA . GLU A 1 88 ? -8.516 24.547 6.816 1 87.56 88 GLU A CA 1
ATOM 674 C C . GLU A 1 88 ? -8.281 23.156 7.375 1 87.56 88 GLU A C 1
ATOM 676 O O . GLU A 1 88 ? -7.836 22.25 6.656 1 87.56 88 GLU A O 1
ATOM 681 N N . PRO A 1 89 ? -8.531 23.094 8.68 1 86.38 89 PRO A N 1
ATOM 682 C CA . PRO A 1 89 ? -8.43 21.75 9.258 1 86.38 89 PRO A CA 1
ATOM 683 C C . PRO A 1 89 ? -9.438 20.766 8.664 1 86.38 89 PRO A C 1
ATOM 685 O O . PRO A 1 89 ? -10.641 21 8.742 1 86.38 89 PRO A O 1
ATOM 688 N N . ARG A 1 90 ? -8.961 19.875 7.953 1 84.19 90 ARG A N 1
ATOM 689 C CA . ARG A 1 90 ? -9.766 18.828 7.312 1 84.19 90 ARG A CA 1
ATOM 690 C C . ARG A 1 90 ? -9.117 17.469 7.477 1 84.19 90 ARG A C 1
ATOM 692 O O . ARG A 1 90 ? -7.895 17.359 7.629 1 84.19 90 ARG A O 1
ATOM 699 N N . LEU A 1 91 ? -9.945 16.469 7.43 1 84.56 91 LEU A N 1
ATOM 700 C CA . LEU A 1 91 ? -9.461 15.094 7.426 1 84.56 91 LEU A CA 1
ATOM 701 C C . LEU A 1 91 ? -9.539 14.492 6.027 1 84.56 91 LEU A C 1
ATOM 703 O O . LEU A 1 91 ? -10.633 14.25 5.512 1 84.56 91 LEU A O 1
ATOM 707 N N . PRO A 1 92 ? -8.422 14.195 5.457 1 91.81 92 PRO A N 1
ATOM 708 C CA . PRO A 1 92 ? -8.438 13.641 4.102 1 91.81 92 PRO A CA 1
ATOM 709 C C . PRO A 1 92 ? -8.805 12.156 4.078 1 91.81 92 PRO A C 1
ATOM 711 O O . PRO A 1 92 ? -8.422 11.406 4.98 1 91.81 92 PRO A O 1
ATOM 714 N N . ARG A 1 93 ? -9.539 11.766 3.045 1 92.62 93 ARG A N 1
ATOM 715 C CA . ARG A 1 93 ? -9.812 10.367 2.732 1 92.62 93 ARG A CA 1
ATOM 716 C C . ARG A 1 93 ? -9.312 10.008 1.335 1 92.62 93 ARG A C 1
ATOM 718 O O . ARG A 1 93 ? -9.68 10.664 0.357 1 92.62 93 ARG A O 1
ATOM 725 N N . ILE A 1 94 ? -8.547 9.008 1.273 1 96.12 94 ILE A N 1
ATOM 726 C CA . ILE A 1 94 ? -7.895 8.688 0.01 1 96.12 94 ILE A CA 1
ATOM 727 C C . ILE A 1 94 ? -8.922 8.133 -0.976 1 96.12 94 ILE A C 1
ATOM 729 O O . ILE A 1 94 ? -9.789 7.344 -0.598 1 96.12 94 ILE A O 1
ATOM 733 N N . VAL A 1 95 ? -8.773 8.547 -2.209 1 97.88 95 VAL A N 1
ATOM 734 C CA . VAL A 1 95 ? -9.641 8.109 -3.297 1 97.88 95 VAL A CA 1
ATOM 735 C C . VAL A 1 95 ? -8.875 7.16 -4.219 1 97.88 95 VAL A C 1
ATOM 737 O O . VAL A 1 95 ? -9.43 6.176 -4.711 1 97.88 95 VAL A O 1
ATOM 740 N N . ASP A 1 96 ? -7.66 7.582 -4.484 1 98.69 96 ASP A N 1
ATOM 741 C CA . ASP A 1 96 ? -6.828 6.715 -5.312 1 98.69 96 ASP A CA 1
ATOM 742 C C . ASP A 1 96 ? -5.344 6.973 -5.062 1 98.69 96 ASP A C 1
ATOM 744 O O . ASP A 1 96 ? -4.98 7.984 -4.457 1 98.69 96 ASP A O 1
ATOM 748 N N . LEU A 1 97 ? -4.551 6.047 -5.473 1 98.69 97 LEU A N 1
ATOM 749 C CA . LEU A 1 97 ? -3.1 6.043 -5.328 1 98.69 97 LEU A CA 1
ATOM 750 C C . LEU A 1 97 ? -2.436 5.402 -6.543 1 98.69 97 LEU A C 1
ATOM 752 O O . LEU A 1 97 ? -2.838 4.32 -6.973 1 98.69 97 LEU A O 1
ATOM 756 N N . SER A 1 98 ? -1.533 6.129 -7.156 1 98.88 98 SER A N 1
ATOM 757 C CA . SER A 1 98 ? -0.654 5.594 -8.188 1 98.88 98 SER A CA 1
ATOM 758 C C . SER A 1 98 ? 0.809 5.668 -7.766 1 98.88 98 SER A C 1
ATOM 760 O O . SER A 1 98 ? 1.306 6.742 -7.418 1 98.88 98 SER A O 1
ATOM 762 N N . ILE A 1 99 ? 1.452 4.523 -7.801 1 98.88 99 ILE A N 1
ATOM 763 C CA . ILE A 1 99 ? 2.844 4.496 -7.363 1 98.88 99 ILE A CA 1
ATOM 764 C C . ILE A 1 99 ? 3.707 3.828 -8.43 1 98.88 99 ILE A C 1
ATOM 766 O O . ILE A 1 99 ? 3.312 2.814 -9.008 1 98.88 99 ILE A O 1
ATOM 770 N N . ASP A 1 100 ? 4.84 4.418 -8.703 1 98.88 100 ASP A N 1
ATOM 771 C CA . ASP A 1 100 ? 5.906 3.84 -9.516 1 98.88 100 ASP A CA 1
ATOM 772 C C . ASP A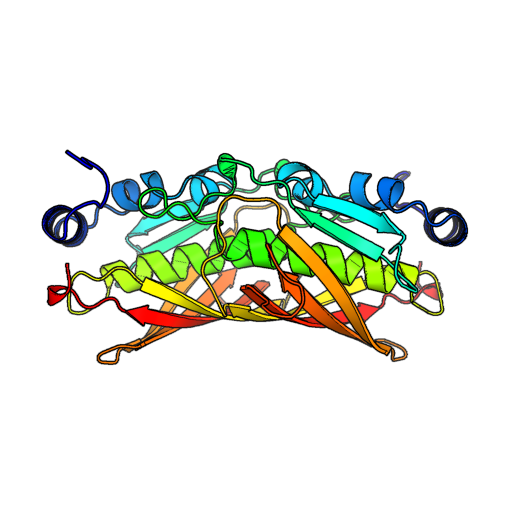 1 100 ? 7.082 3.406 -8.641 1 98.88 100 ASP A C 1
ATOM 774 O O . ASP A 1 100 ? 7.684 4.227 -7.949 1 98.88 100 ASP A O 1
ATOM 778 N N . TYR A 1 101 ? 7.344 2.111 -8.68 1 98.69 101 TYR A N 1
ATOM 779 C CA . TYR A 1 101 ? 8.516 1.578 -8 1 98.69 101 TYR A CA 1
ATOM 780 C C . TYR A 1 101 ? 9.742 1.617 -8.914 1 98.69 101 TYR A C 1
ATOM 782 O O . TYR A 1 101 ? 9.828 0.845 -9.867 1 98.69 101 TYR A O 1
ATOM 790 N N . LEU A 1 102 ? 10.703 2.426 -8.586 1 98.44 102 LEU A N 1
ATOM 791 C CA . LEU A 1 102 ? 11.773 2.773 -9.508 1 98.44 102 LEU A CA 1
ATOM 792 C C . LEU A 1 102 ? 13.031 1.975 -9.211 1 98.44 102 LEU A C 1
ATOM 794 O O . LEU A 1 102 ? 13.867 1.77 -10.094 1 98.44 102 LEU A O 1
ATOM 798 N N . ARG A 1 103 ? 13.195 1.613 -7.941 1 96.94 103 ARG A N 1
ATOM 799 C CA . ARG A 1 103 ? 14.32 0.807 -7.48 1 96.94 103 ARG A CA 1
ATOM 800 C C . ARG A 1 103 ? 13.906 -0.113 -6.34 1 96.94 103 ARG A C 1
ATOM 802 O O . ARG A 1 103 ? 12.875 0.114 -5.695 1 96.94 103 ARG A O 1
ATOM 809 N N . THR A 1 104 ? 14.719 -1.149 -6.117 1 95.38 104 THR A N 1
ATOM 810 C CA . THR A 1 104 ? 14.477 -2.029 -4.98 1 95.38 104 THR A CA 1
ATOM 811 C C . THR A 1 104 ? 14.5 -1.241 -3.674 1 95.38 104 THR A C 1
ATOM 813 O O . THR A 1 104 ? 15.422 -0.465 -3.424 1 95.38 104 THR A O 1
ATOM 816 N N . ALA A 1 105 ? 13.43 -1.402 -2.904 1 97 105 ALA A N 1
ATOM 817 C CA . ALA A 1 105 ? 13.422 -0.829 -1.561 1 97 105 ALA A CA 1
ATOM 818 C C . ALA A 1 105 ? 14.133 -1.745 -0.569 1 97 105 ALA A C 1
ATOM 820 O O . ALA A 1 105 ? 13.539 -2.705 -0.067 1 97 105 ALA A O 1
ATOM 821 N N . ARG A 1 106 ? 15.32 -1.361 -0.242 1 96.44 106 ARG A N 1
ATOM 822 C CA . ARG A 1 106 ? 16.109 -2.162 0.691 1 96.44 106 ARG A CA 1
ATOM 823 C C . ARG A 1 106 ? 15.578 -2.029 2.113 1 96.44 106 ARG A C 1
ATOM 825 O O . ARG A 1 106 ? 14.719 -1.188 2.383 1 96.44 106 ARG A O 1
ATOM 832 N N . VAL A 1 107 ? 16.125 -2.941 2.908 1 96.75 107 VAL A N 1
ATOM 833 C CA . VAL A 1 107 ? 15.719 -2.871 4.305 1 96.75 107 VAL A CA 1
ATOM 834 C C . VAL A 1 107 ? 16.625 -1.91 5.066 1 96.75 107 VAL A C 1
ATOM 836 O O . VAL A 1 107 ? 17.406 -2.33 5.922 1 96.75 107 VAL A O 1
ATOM 839 N N . VAL A 1 108 ? 16.547 -0.64 4.758 1 97.75 108 VAL A N 1
ATOM 840 C CA . VAL A 1 108 ? 17.25 0.479 5.375 1 97.75 108 VAL A CA 1
ATOM 841 C C . VAL A 1 108 ? 16.281 1.639 5.598 1 97.75 108 VAL A C 1
ATOM 843 O O . VAL A 1 108 ? 15.164 1.633 5.074 1 97.75 108 VAL A O 1
ATOM 846 N N . PRO A 1 109 ? 16.641 2.588 6.422 1 98.69 109 PRO A N 1
ATOM 847 C CA . PRO A 1 109 ? 15.742 3.736 6.594 1 98.69 109 PRO A CA 1
ATOM 848 C C . PRO A 1 109 ? 15.367 4.391 5.27 1 98.69 109 PRO A C 1
ATOM 850 O O . PRO A 1 109 ? 16.219 4.578 4.398 1 98.69 109 PRO A O 1
ATOM 853 N N . THR A 1 110 ? 14.156 4.672 5.102 1 98.81 110 THR A N 1
ATOM 854 C CA . THR A 1 110 ? 13.586 5.25 3.889 1 98.81 110 THR A CA 1
ATOM 855 C C . THR A 1 110 ? 12.938 6.598 4.188 1 98.81 110 THR A C 1
ATOM 857 O O . THR A 1 110 ? 12.234 6.742 5.191 1 98.81 110 THR A O 1
ATOM 860 N N . LEU A 1 111 ? 13.164 7.551 3.357 1 98.69 111 LEU A N 1
ATOM 861 C CA . LEU A 1 111 ? 12.641 8.891 3.576 1 98.69 111 LEU A CA 1
ATOM 862 C C . LEU A 1 111 ? 11.594 9.25 2.527 1 98.69 111 LEU A C 1
ATOM 864 O O . LEU A 1 111 ? 11.516 8.609 1.476 1 98.69 111 LEU A O 1
ATOM 868 N N . ALA A 1 112 ? 10.75 10.242 2.852 1 98.5 112 ALA A N 1
ATOM 869 C CA . ALA A 1 112 ? 9.773 10.727 1.886 1 98.5 112 ALA A CA 1
ATOM 870 C C . ALA A 1 112 ? 9.492 12.219 2.084 1 98.5 112 ALA A C 1
ATOM 872 O O . ALA A 1 112 ? 9.578 12.727 3.203 1 98.5 112 ALA A O 1
ATOM 873 N N . ARG A 1 113 ? 9.172 12.836 1.016 1 97.69 113 ARG A N 1
ATOM 874 C CA . ARG A 1 113 ? 8.688 14.211 0.972 1 97.69 113 ARG A CA 1
ATOM 875 C C . ARG A 1 113 ? 7.469 14.336 0.066 1 97.69 113 ARG A C 1
ATOM 877 O O . ARG A 1 113 ? 7.344 13.617 -0.923 1 97.69 113 ARG A O 1
ATOM 884 N N . CYS A 1 114 ? 6.684 15.328 0.43 1 97.44 114 CYS A N 1
ATOM 885 C CA . CYS A 1 114 ? 5.438 15.516 -0.303 1 97.44 114 CYS A CA 1
ATOM 886 C C . CYS A 1 114 ? 5.379 16.906 -0.932 1 97.44 114 CYS A C 1
ATOM 888 O O . CYS A 1 114 ? 6.016 17.844 -0.442 1 97.44 114 CYS A O 1
ATOM 890 N N . THR A 1 115 ? 4.676 16.969 -2.029 1 96.56 115 THR A N 1
ATOM 891 C CA . THR A 1 115 ? 4.305 18.234 -2.662 1 96.56 115 THR A CA 1
ATOM 892 C C . THR A 1 115 ? 2.799 18.297 -2.906 1 96.56 115 THR A C 1
ATOM 894 O O . THR A 1 115 ? 2.236 17.422 -3.562 1 96.56 115 THR A O 1
ATOM 897 N N . LEU A 1 116 ? 2.168 19.312 -2.371 1 96.69 116 LEU A N 1
ATOM 898 C CA . LEU A 1 116 ? 0.76 19.562 -2.67 1 96.69 116 LEU A CA 1
ATOM 899 C C . LEU A 1 116 ? 0.597 20.172 -4.055 1 96.69 116 LEU A C 1
ATOM 901 O O . LEU A 1 116 ? 0.949 21.344 -4.266 1 96.69 116 LEU A O 1
ATOM 905 N N . LEU A 1 117 ? 0.088 19.453 -4.961 1 97.62 117 LEU A N 1
ATOM 906 C CA . LEU A 1 117 ? -0.034 19.906 -6.336 1 97.62 117 LEU A CA 1
ATOM 907 C C . LEU A 1 117 ? -1.268 20.797 -6.508 1 97.62 117 LEU A C 1
ATOM 909 O O . LEU A 1 117 ? -1.233 21.781 -7.246 1 97.62 117 LEU A O 1
ATOM 913 N N . ARG A 1 118 ? -2.328 20.375 -5.789 1 96.31 118 ARG A N 1
ATOM 914 C CA . ARG A 1 118 ? -3.586 21.109 -5.898 1 96.31 118 ARG A CA 1
ATOM 915 C C . ARG A 1 118 ? -4.461 20.875 -4.668 1 96.31 118 ARG A C 1
ATOM 917 O O . ARG A 1 118 ? -4.539 19.766 -4.152 1 96.31 118 ARG A O 1
ATOM 924 N N . GLU A 1 119 ? -5.008 21.891 -4.18 1 95.5 119 GLU A N 1
ATOM 925 C CA . GLU A 1 119 ? -6.066 21.844 -3.176 1 95.5 119 GLU A CA 1
ATOM 926 C C . GLU A 1 119 ? -7.332 22.531 -3.682 1 95.5 119 GLU A C 1
ATOM 928 O O . GLU A 1 119 ? -7.363 23.75 -3.852 1 95.5 119 GLU A O 1
ATOM 933 N N . GLY A 1 120 ? -8.234 21.734 -3.967 1 92 120 GLY A N 1
ATOM 934 C CA . GLY A 1 120 ? -9.539 22.281 -4.293 1 92 120 GLY A CA 1
ATOM 935 C C . GLY A 1 120 ? -10.477 22.328 -3.102 1 92 120 GLY A C 1
ATOM 936 O O . GLY A 1 120 ? -10.047 22.156 -1.959 1 92 120 GLY A O 1
ATOM 937 N N . ARG A 1 121 ? -11.719 22.719 -3.389 1 89.06 121 ARG A N 1
ATOM 938 C CA . ARG A 1 121 ? -12.727 22.797 -2.336 1 89.06 121 ARG A CA 1
ATOM 939 C C . ARG A 1 121 ? -12.969 21.422 -1.711 1 89.06 121 ARG A C 1
ATOM 941 O O . ARG A 1 121 ? -13.109 21.312 -0.49 1 89.06 121 ARG A O 1
ATOM 948 N N . ARG A 1 122 ? -12.914 20.359 -2.561 1 91.44 122 ARG A N 1
ATOM 949 C CA . ARG A 1 122 ? -13.289 19.047 -2.041 1 91.44 122 ARG A CA 1
ATOM 950 C C . ARG A 1 122 ? -12.211 18.016 -2.342 1 91.44 122 ARG A C 1
ATOM 952 O O . ARG A 1 122 ? -12.328 16.859 -1.94 1 91.44 122 ARG A O 1
ATOM 959 N N . LEU A 1 123 ? -11.18 18.5 -3.115 1 95 123 LEU A N 1
ATOM 960 C CA . LEU A 1 123 ? -10.188 17.516 -3.529 1 95 123 LEU A CA 1
ATOM 961 C C . LEU A 1 123 ? -8.773 18 -3.227 1 95 123 LEU A C 1
ATOM 963 O O . LEU A 1 123 ? -8.477 19.188 -3.369 1 95 123 LEU A O 1
ATOM 967 N N . GLY A 1 124 ? -7.957 17.125 -2.781 1 97.25 124 GLY A N 1
ATOM 968 C CA . GLY A 1 124 ? -6.527 17.359 -2.666 1 97.25 124 GLY A CA 1
ATOM 969 C C . GLY A 1 124 ? -5.699 16.406 -3.51 1 97.25 124 GLY A C 1
ATOM 970 O O . GLY A 1 124 ? -6.02 15.219 -3.617 1 97.25 124 GLY A O 1
ATOM 971 N N . ASN A 1 125 ? -4.684 16.938 -4.184 1 98.25 125 ASN A N 1
ATOM 972 C CA . ASN A 1 125 ? -3.732 16.172 -4.984 1 98.25 125 ASN A CA 1
ATOM 973 C C . ASN A 1 125 ? -2.309 16.312 -4.453 1 98.25 125 ASN A C 1
ATOM 975 O O . ASN A 1 125 ? -1.779 17.422 -4.379 1 98.25 125 ASN A O 1
ATOM 979 N N . VAL A 1 126 ? -1.76 15.18 -4.113 1 98.38 126 VAL A N 1
ATOM 980 C CA . VAL A 1 126 ? -0.445 15.203 -3.48 1 98.38 126 VAL A CA 1
ATOM 981 C C . VAL A 1 126 ? 0.514 14.297 -4.25 1 98.38 126 VAL A C 1
ATOM 983 O O . VAL A 1 126 ? 0.151 13.188 -4.633 1 98.38 126 VAL A O 1
ATOM 986 N N . GLN A 1 127 ? 1.706 14.82 -4.496 1 98.81 127 GLN A N 1
ATOM 987 C CA . GLN A 1 127 ? 2.807 14.016 -5.016 1 98.81 127 GLN A CA 1
ATOM 988 C C . GLN A 1 127 ? 3.801 13.664 -3.91 1 98.81 127 GLN A C 1
ATOM 990 O O . GLN A 1 127 ? 4.125 14.508 -3.072 1 98.81 127 GLN A O 1
ATOM 995 N N . VAL A 1 128 ? 4.281 12.43 -3.926 1 98.69 128 VAL A N 1
ATOM 996 C CA . VAL A 1 128 ? 5.234 11.977 -2.918 1 98.69 128 VAL A CA 1
ATOM 997 C C . VAL A 1 128 ? 6.457 11.367 -3.602 1 98.69 128 VAL A C 1
ATOM 999 O O . VAL A 1 128 ? 6.328 10.633 -4.582 1 98.69 128 VAL A O 1
ATOM 1002 N N . SER A 1 129 ? 7.621 11.711 -3.076 1 98.75 129 SER A N 1
ATOM 1003 C CA . SER A 1 129 ? 8.875 11.055 -3.445 1 98.75 129 SER A CA 1
ATOM 1004 C C . SER A 1 129 ? 9.516 10.367 -2.246 1 98.75 129 SER A C 1
ATOM 1006 O O . SER A 1 129 ? 9.586 10.945 -1.157 1 98.75 129 SER A O 1
ATOM 1008 N N . SER A 1 130 ? 9.945 9.133 -2.445 1 98.88 130 SER A N 1
ATOM 1009 C CA . SER A 1 130 ? 10.609 8.367 -1.392 1 98.88 130 SER A CA 1
ATOM 1010 C C . SER A 1 130 ? 11.984 7.891 -1.836 1 98.88 130 SER A C 1
ATOM 1012 O O . SER A 1 130 ? 12.156 7.445 -2.971 1 98.88 130 SER A O 1
ATOM 1014 N N . TRP A 1 131 ? 12.977 7.973 -0.842 1 98.81 131 TRP A N 1
ATOM 1015 C CA . TRP A 1 131 ? 14.352 7.613 -1.184 1 98.81 131 TRP A CA 1
ATOM 1016 C C . TRP A 1 131 ? 15.078 7.043 0.027 1 98.81 131 TRP A C 1
ATOM 1018 O O . TRP A 1 131 ? 14.586 7.129 1.154 1 98.81 131 TRP A O 1
ATOM 1028 N N . GLN A 1 132 ? 16.203 6.402 -0.152 1 98.38 132 GLN A N 1
ATOM 1029 C CA . GLN A 1 132 ? 16.938 5.793 0.945 1 98.38 132 GLN A CA 1
ATOM 1030 C C . GLN A 1 132 ? 18.344 6.375 1.051 1 98.38 132 GLN A C 1
ATOM 1032 O O . GLN A 1 132 ? 18.906 6.477 2.146 1 98.38 132 GLN A O 1
ATOM 1037 N N . GLU A 1 133 ? 19 6.766 -0.061 1 95 133 GLU A N 1
ATOM 1038 C CA . GLU A 1 133 ? 20.359 7.301 0.008 1 95 133 GLU A CA 1
ATOM 1039 C C . GLU A 1 133 ? 20.406 8.766 -0.421 1 95 133 GLU A C 1
ATOM 1041 O O . GLU A 1 133 ? 20.859 9.625 0.332 1 95 133 GLU A O 1
ATOM 1046 N N . ARG A 1 134 ? 19.922 9 -1.496 1 96.38 134 ARG A N 1
ATOM 1047 C CA . ARG A 1 134 ? 19.922 10.344 -2.064 1 96.38 134 ARG A CA 1
ATOM 1048 C C . ARG A 1 134 ? 18.531 10.719 -2.57 1 96.38 134 ARG A C 1
ATOM 1050 O O . ARG A 1 134 ? 17.891 9.938 -3.277 1 96.38 134 ARG A O 1
ATOM 1057 N N . GLU A 1 135 ? 18.109 11.898 -2.203 1 95.38 135 GLU A N 1
ATOM 1058 C CA . GLU A 1 135 ? 16.781 12.352 -2.588 1 95.38 135 GLU A CA 1
ATOM 1059 C C . GLU A 1 135 ? 16.625 12.375 -4.105 1 95.38 135 GLU A C 1
ATOM 1061 O O . GLU A 1 135 ? 15.547 12.094 -4.629 1 95.38 135 GLU A O 1
ATOM 1066 N N . GLY A 1 136 ? 17.656 12.633 -4.766 1 97.06 136 GLY A N 1
ATOM 1067 C CA . GLY A 1 136 ? 17.609 12.719 -6.219 1 97.06 136 GLY A CA 1
ATOM 1068 C C . GLY A 1 136 ? 17.516 11.367 -6.895 1 97.06 136 GLY A C 1
ATOM 1069 O O . GLY A 1 136 ? 17.344 11.281 -8.109 1 97.06 136 GLY A O 1
ATOM 1070 N N . VAL A 1 137 ? 17.625 10.227 -6.145 1 98.19 137 VAL A N 1
ATOM 1071 C CA . VAL A 1 137 ? 17.531 8.859 -6.652 1 98.19 137 VAL A CA 1
ATOM 1072 C C . VAL A 1 137 ? 16.422 8.109 -5.918 1 98.19 137 VAL A C 1
ATOM 1074 O O . VAL A 1 137 ? 16.703 7.211 -5.117 1 98.19 137 VAL A O 1
ATOM 1077 N N . PRO A 1 138 ? 15.195 8.469 -6.227 1 98.75 138 PRO A N 1
ATOM 1078 C CA . PRO A 1 138 ? 14.086 7.875 -5.484 1 98.75 138 PRO A CA 1
ATOM 1079 C C . PRO A 1 138 ? 13.922 6.383 -5.758 1 98.75 138 PRO A C 1
ATOM 1081 O O . PRO A 1 138 ? 14.273 5.906 -6.84 1 98.75 138 PRO A O 1
ATOM 1084 N N . ILE A 1 139 ? 13.438 5.699 -4.77 1 98.69 139 ILE A N 1
ATOM 1085 C CA . ILE A 1 139 ? 13.062 4.301 -4.949 1 98.69 139 ILE A CA 1
ATOM 1086 C C . ILE A 1 139 ? 11.625 4.207 -5.453 1 98.69 139 ILE A C 1
ATOM 1088 O O . ILE A 1 139 ? 11.234 3.207 -6.059 1 98.69 139 ILE A O 1
ATOM 1092 N N . ALA A 1 140 ? 10.812 5.211 -5.191 1 98.88 140 ALA A N 1
ATOM 1093 C CA . ALA A 1 140 ? 9.414 5.23 -5.633 1 98.88 140 ALA A CA 1
ATOM 1094 C C . ALA A 1 140 ? 8.875 6.656 -5.684 1 98.88 140 ALA A C 1
ATOM 1096 O O . ALA A 1 140 ? 9.344 7.531 -4.945 1 98.88 140 ALA A O 1
ATOM 1097 N N . THR A 1 141 ? 7.938 6.93 -6.551 1 98.94 141 THR A N 1
ATOM 1098 C CA . THR A 1 141 ? 7.121 8.141 -6.598 1 98.94 141 THR A CA 1
ATOM 1099 C C . THR A 1 141 ? 5.637 7.793 -6.645 1 98.94 141 THR A C 1
ATOM 1101 O O . THR A 1 141 ? 5.258 6.738 -7.156 1 98.94 141 THR A O 1
ATOM 1104 N N . ALA A 1 142 ? 4.84 8.68 -6.113 1 98.94 142 ALA A N 1
ATOM 1105 C CA . ALA A 1 142 ? 3.41 8.391 -6.059 1 98.94 142 ALA A CA 1
ATOM 1106 C C . ALA A 1 142 ? 2.582 9.656 -6.215 1 98.94 142 ALA A C 1
ATOM 1108 O O . ALA A 1 142 ? 3.066 10.758 -5.945 1 98.94 142 ALA A O 1
ATOM 1109 N N . ARG A 1 143 ? 1.426 9.492 -6.684 1 98.88 143 ARG A N 1
ATOM 1110 C CA . ARG A 1 143 ? 0.371 10.5 -6.711 1 98.88 143 ARG A CA 1
ATOM 1111 C C . ARG A 1 143 ? -0.882 10 -5.996 1 98.88 143 ARG A C 1
ATOM 1113 O O . ARG A 1 143 ? -1.321 8.875 -6.219 1 98.88 143 ARG A O 1
ATOM 1120 N N . LEU A 1 144 ? -1.399 10.805 -5.18 1 98.81 144 LEU A N 1
ATOM 1121 C CA . LEU A 1 144 ? -2.582 10.461 -4.395 1 98.81 144 LEU A CA 1
ATOM 1122 C C . LEU A 1 144 ? -3.646 11.547 -4.512 1 98.81 144 LEU A C 1
ATOM 1124 O O . LEU A 1 144 ? -3.33 12.734 -4.5 1 98.81 144 LEU A O 1
ATOM 1128 N N . HIS A 1 145 ? -4.871 11.133 -4.602 1 98.69 145 HIS A N 1
ATOM 1129 C CA . HIS A 1 145 ? -6.023 12.023 -4.527 1 98.69 145 HIS A CA 1
ATOM 1130 C C . HIS A 1 145 ? -6.844 11.758 -3.27 1 98.69 145 HIS A C 1
ATOM 1132 O O . HIS A 1 145 ? -7.039 10.602 -2.883 1 98.69 145 HIS A O 1
ATOM 1138 N N . PHE A 1 146 ? -7.32 12.828 -2.682 1 97.25 146 PHE A N 1
ATOM 1139 C CA . PHE A 1 146 ? -8.094 12.75 -1.446 1 97.25 146 PHE A CA 1
ATOM 1140 C C . PHE A 1 146 ? -9.391 13.539 -1.57 1 97.25 146 PHE A C 1
ATOM 1142 O O . PHE A 1 146 ? -9.422 14.594 -2.213 1 97.25 146 PHE A O 1
ATOM 1149 N N . VAL A 1 147 ? -10.422 13.023 -0.934 1 95.62 147 VAL A N 1
ATOM 1150 C CA . VAL A 1 147 ? -11.578 13.859 -0.627 1 95.62 147 VAL A CA 1
ATOM 1151 C C . VAL A 1 147 ? -11.375 14.555 0.712 1 95.62 147 VAL A C 1
ATOM 1153 O O . VAL A 1 147 ? -10.914 13.945 1.678 1 95.62 147 VAL A O 1
ATOM 1156 N N . LEU A 1 148 ? -11.68 15.828 0.699 1 90.5 148 LEU A N 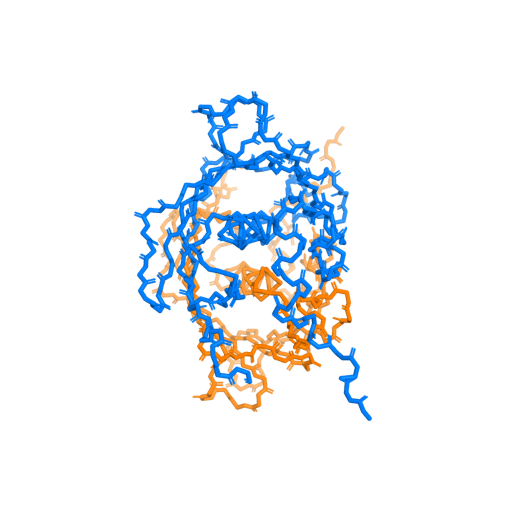1
ATOM 1157 C CA . LEU A 1 148 ? -11.547 16.641 1.908 1 90.5 148 LEU A CA 1
ATOM 1158 C C . LEU A 1 148 ? -12.898 16.844 2.58 1 90.5 148 LEU A C 1
ATOM 1160 O O . LEU A 1 148 ? -13.812 17.406 1.974 1 90.5 148 LEU A O 1
ATOM 1164 N N . GLY A 1 149 ? -13.078 16.234 3.723 1 78.75 149 GLY A N 1
ATOM 1165 C CA . GLY A 1 149 ? -14.344 16.344 4.422 1 78.75 149 GLY A CA 1
ATOM 1166 C C . GLY A 1 149 ? -14.734 17.781 4.715 1 78.75 149 GLY A C 1
ATOM 1167 O O . GLY A 1 149 ? -13.867 18.656 4.812 1 78.75 149 GLY A O 1
ATOM 1168 N N . ASP A 1 150 ? -16.062 18.031 4.656 1 67.69 150 ASP A N 1
ATOM 1169 C CA . ASP A 1 150 ? -16.594 19.344 4.973 1 67.69 150 ASP A CA 1
ATOM 1170 C C . ASP A 1 150 ? -16.438 19.672 6.457 1 67.69 150 ASP A C 1
ATOM 1172 O O . ASP A 1 150 ? -16.938 18.938 7.312 1 67.69 150 ASP A O 1
ATOM 1176 N N . PRO A 1 151 ? -15.547 20.609 6.789 1 57.62 151 PRO A N 1
ATOM 1177 C CA . PRO A 1 151 ? -15.414 20.969 8.203 1 57.62 151 PRO A CA 1
ATOM 1178 C C . PRO A 1 151 ? -16.75 21.281 8.859 1 57.62 151 PRO A C 1
ATOM 1180 O O . PRO A 1 151 ? -16.906 21.094 10.07 1 57.62 151 PRO A O 1
ATOM 1183 N N . SER A 1 152 ? -17.656 21.938 8.047 1 53.84 152 SER A N 1
ATOM 1184 C CA . SER A 1 152 ? -18.922 22.375 8.602 1 53.84 152 SER A CA 1
ATOM 1185 C C . SER A 1 152 ? -19.875 21.188 8.781 1 53.84 152 SER A C 1
ATOM 1187 O O . SER A 1 152 ? -20.891 21.312 9.484 1 53.84 152 SER A O 1
ATOM 1189 N N . ALA A 1 153 ? -19.688 20.156 8.062 1 50.31 153 ALA A N 1
ATOM 1190 C CA . ALA A 1 153 ? -20.672 19.062 8.07 1 50.31 153 ALA A CA 1
ATOM 1191 C C . ALA A 1 153 ? -20.562 18.25 9.359 1 50.31 153 ALA A C 1
ATOM 1193 O O . ALA A 1 153 ? -21.266 17.25 9.523 1 50.31 153 ALA A O 1
ATOM 1194 N N . SER A 1 154 ? -19.516 18.328 10.203 1 36.81 154 SER A N 1
ATOM 1195 C CA . SER A 1 154 ? -19.719 17.656 11.484 1 36.81 154 SER A CA 1
ATOM 1196 C C . SER A 1 154 ? -20.875 18.281 12.266 1 36.81 154 SER A C 1
ATOM 1198 O O . SER A 1 154 ? -21.031 19.5 12.281 1 36.81 154 SER A O 1
ATOM 1200 N N . MET B 1 1 ? 27.562 -20.188 1.059 1 27.06 1 MET B N 1
ATOM 1201 C CA . MET B 1 1 ? 26.641 -20.812 0.106 1 27.06 1 MET B CA 1
ATOM 1202 C C . MET B 1 1 ? 25.25 -20.219 0.215 1 27.06 1 MET B C 1
ATOM 1204 O O . MET B 1 1 ? 24.688 -20.109 1.311 1 27.06 1 MET B O 1
ATOM 1208 N N . ARG B 1 2 ? 24.828 -19.172 -0.44 1 34.34 2 ARG B N 1
ATOM 1209 C CA . ARG B 1 2 ? 23.578 -18.422 -0.369 1 34.34 2 ARG B CA 1
ATOM 1210 C C . ARG B 1 2 ? 22.375 -19.359 -0.447 1 34.34 2 ARG B C 1
ATOM 1212 O O . ARG B 1 2 ? 21.953 -19.734 -1.538 1 34.34 2 ARG B O 1
ATOM 1219 N N . GLU B 1 3 ? 22.141 -20.281 0.288 1 36.5 3 GLU B N 1
ATOM 1220 C CA . GLU B 1 3 ? 21.312 -21.484 0.298 1 36.5 3 GLU B CA 1
ATOM 1221 C C . GLU B 1 3 ? 19.844 -21.125 0.076 1 36.5 3 GLU B C 1
ATOM 1223 O O . GLU B 1 3 ? 19.062 -21.969 -0.389 1 36.5 3 GLU B O 1
ATOM 1228 N N . GLY B 1 4 ? 19.25 -20.078 0.724 1 38.75 4 GLY B N 1
ATOM 1229 C CA . GLY B 1 4 ? 17.812 -19.969 0.867 1 38.75 4 GLY B CA 1
ATOM 1230 C C . GLY B 1 4 ? 17.109 -19.562 -0.416 1 38.75 4 GLY B C 1
ATOM 1231 O O . GLY B 1 4 ? 15.977 -19.078 -0.387 1 38.75 4 GLY B O 1
ATOM 1232 N N . PHE B 1 5 ? 17.719 -19.031 -1.44 1 47.78 5 PHE B N 1
ATOM 1233 C CA . PHE B 1 5 ? 16.984 -18.672 -2.652 1 47.78 5 PHE B CA 1
ATOM 1234 C C . PHE B 1 5 ? 16.188 -19.859 -3.182 1 47.78 5 PHE B C 1
ATOM 1236 O O . PHE B 1 5 ? 16.75 -20.938 -3.391 1 47.78 5 PHE B O 1
ATOM 1243 N N . HIS B 1 6 ? 14.938 -19.953 -2.684 1 57.16 6 HIS B N 1
ATOM 1244 C CA . HIS B 1 6 ? 14.109 -20.969 -3.34 1 57.16 6 HIS B CA 1
ATOM 1245 C C . HIS B 1 6 ? 14.406 -21.031 -4.832 1 57.16 6 HIS B C 1
ATOM 1247 O O . HIS B 1 6 ? 14.383 -20.016 -5.523 1 57.16 6 HIS B O 1
ATOM 1253 N N . ASP B 1 7 ? 15.109 -22.047 -5.246 1 70.25 7 ASP B N 1
ATOM 1254 C CA . ASP B 1 7 ? 15.594 -22.297 -6.598 1 70.25 7 ASP B CA 1
ATOM 1255 C C . ASP B 1 7 ? 14.43 -22.562 -7.555 1 70.25 7 ASP B C 1
ATOM 1257 O O . ASP B 1 7 ? 13.297 -22.781 -7.121 1 70.25 7 ASP B O 1
ATOM 1261 N N . LEU B 1 8 ? 14.617 -22.203 -8.602 1 77 8 LEU B N 1
ATOM 1262 C CA . LEU B 1 8 ? 13.672 -22.422 -9.688 1 77 8 LEU B CA 1
ATOM 1263 C C . LEU B 1 8 ? 12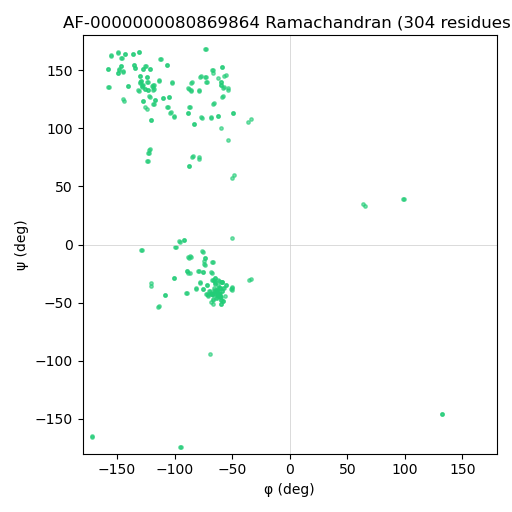.984 -23.781 -9.539 1 77 8 LEU B C 1
ATOM 1265 O O . LEU B 1 8 ? 11.805 -23.922 -9.875 1 77 8 LEU B O 1
ATOM 1269 N N . GLU B 1 9 ? 13.758 -24.656 -8.961 1 83.69 9 GLU B N 1
ATOM 1270 C CA . GLU B 1 9 ? 13.188 -25.984 -8.766 1 83.69 9 GLU B CA 1
ATOM 1271 C C . GLU B 1 9 ? 12.102 -25.969 -7.688 1 83.69 9 GLU B C 1
ATOM 1273 O O . GLU B 1 9 ? 11.055 -26.594 -7.848 1 83.69 9 GLU B O 1
ATOM 1278 N N . TRP B 1 10 ? 12.398 -25.281 -6.633 1 87.12 10 TRP B N 1
ATOM 1279 C CA . TRP B 1 10 ? 11.406 -25.156 -5.566 1 87.12 10 TRP B CA 1
ATOM 1280 C C . TRP B 1 10 ? 10.148 -24.453 -6.07 1 87.12 10 TRP B C 1
ATOM 1282 O O . TRP B 1 10 ? 9.031 -24.891 -5.777 1 87.12 10 TRP B O 1
ATOM 1292 N N . LEU B 1 11 ? 10.359 -23.406 -6.84 1 85.81 11 LEU B N 1
ATOM 1293 C CA . LEU B 1 11 ? 9.234 -22.656 -7.395 1 85.81 11 LEU B CA 1
ATOM 1294 C C . LEU B 1 11 ? 8.406 -23.531 -8.336 1 85.81 11 LEU B C 1
ATOM 1296 O O . LEU B 1 11 ? 7.176 -23.5 -8.289 1 85.81 11 LEU B O 1
ATOM 1300 N N . ALA B 1 12 ? 9.094 -24.344 -9.078 1 88.5 12 ALA B N 1
ATOM 1301 C CA . ALA B 1 12 ? 8.406 -25.234 -10.016 1 88.5 12 ALA B CA 1
ATOM 1302 C C . ALA B 1 12 ? 7.602 -26.297 -9.273 1 88.5 12 ALA B C 1
ATOM 1304 O O . ALA B 1 12 ? 6.457 -26.578 -9.633 1 88.5 12 ALA B O 1
ATOM 1305 N N . ARG B 1 13 ? 8.172 -26.812 -8.266 1 91.31 13 ARG B N 1
ATOM 1306 C CA . ARG B 1 13 ? 7.52 -27.875 -7.508 1 91.31 13 ARG B CA 1
ATOM 1307 C C . ARG B 1 13 ? 6.301 -27.344 -6.762 1 91.31 13 ARG B C 1
ATOM 1309 O O . ARG B 1 13 ? 5.219 -27.922 -6.824 1 91.31 13 ARG B O 1
ATOM 1316 N N . THR B 1 14 ? 6.48 -26.25 -6.043 1 91.38 14 THR B N 1
ATOM 1317 C CA . THR B 1 14 ? 5.398 -25.688 -5.246 1 91.38 14 THR B CA 1
ATOM 1318 C C . THR B 1 14 ? 4.273 -25.172 -6.145 1 91.38 14 THR B C 1
ATOM 1320 O O . THR B 1 14 ? 3.1 -25.234 -5.77 1 91.38 14 THR B O 1
ATOM 1323 N N . ARG B 1 15 ? 4.617 -24.734 -7.289 1 89.94 15 ARG B N 1
ATOM 1324 C CA . ARG B 1 15 ? 3.611 -24.312 -8.258 1 89.94 15 ARG B CA 1
ATOM 1325 C C . ARG B 1 15 ? 2.783 -25.5 -8.742 1 89.94 15 ARG B C 1
ATOM 1327 O O . ARG B 1 15 ? 1.556 -25.422 -8.805 1 89.94 15 ARG B O 1
ATOM 1334 N N . ALA B 1 16 ? 3.48 -26.562 -9.102 1 89.62 16 ALA B N 1
ATOM 1335 C CA . ALA B 1 16 ? 2.803 -27.766 -9.562 1 89.62 16 ALA B CA 1
ATOM 1336 C C . ALA B 1 16 ? 1.853 -28.312 -8.5 1 89.62 16 ALA B C 1
ATOM 1338 O O . ALA B 1 16 ? 0.788 -28.844 -8.828 1 89.62 16 ALA B O 1
ATOM 1339 N N . GLU B 1 17 ? 2.223 -28.109 -7.254 1 90.31 17 GLU B N 1
ATOM 1340 C CA . GLU B 1 17 ? 1.426 -28.609 -6.141 1 90.31 17 GLU B CA 1
ATOM 1341 C C . GLU B 1 17 ? 0.354 -27.609 -5.727 1 90.31 17 GLU B C 1
ATOM 1343 O O . GLU B 1 17 ? -0.542 -27.922 -4.945 1 90.31 17 GLU B O 1
ATOM 1348 N N . GLY B 1 18 ? 0.436 -26.406 -6.227 1 87.12 18 GLY B N 1
ATOM 1349 C CA . GLY B 1 18 ? -0.459 -25.359 -5.793 1 87.12 18 GLY B CA 1
ATOM 1350 C C . GLY B 1 18 ? -0.273 -24.969 -4.336 1 87.12 18 GLY B C 1
ATOM 1351 O O . GLY B 1 18 ? -1.244 -24.672 -3.639 1 87.12 18 GLY B O 1
ATOM 1352 N N . ASP B 1 19 ? 0.968 -25.047 -3.871 1 91.12 19 ASP B N 1
ATOM 1353 C CA . ASP B 1 19 ? 1.281 -24.812 -2.465 1 91.12 19 ASP B CA 1
ATOM 1354 C C . ASP B 1 19 ? 1.454 -23.312 -2.18 1 91.12 19 ASP B C 1
ATOM 1356 O O . ASP B 1 19 ? 2.555 -22.875 -1.858 1 91.12 19 ASP B O 1
ATOM 1360 N N . VAL B 1 20 ? 0.388 -22.625 -2.113 1 92 20 VAL B N 1
ATOM 1361 C CA . VAL B 1 20 ? 0.349 -21.172 -1.913 1 92 20 VAL B CA 1
ATOM 1362 C C . VAL B 1 20 ? 0.858 -20.828 -0.515 1 92 20 VAL B C 1
ATOM 1364 O O . VAL B 1 20 ? 1.464 -19.781 -0.309 1 92 20 VAL B O 1
ATOM 1367 N N . GLN B 1 21 ? 0.627 -21.734 0.348 1 92.06 21 GLN B N 1
ATOM 1368 C CA . GLN B 1 21 ? 1.09 -21.531 1.716 1 92.06 21 GLN B CA 1
ATOM 1369 C C . GLN B 1 21 ? 2.611 -21.438 1.774 1 92.06 21 GLN B C 1
ATOM 1371 O O . GLN B 1 21 ? 3.168 -20.656 2.547 1 92.06 21 GLN B O 1
ATOM 1376 N N . ALA B 1 22 ? 3.211 -22.25 1 1 91.31 22 ALA B N 1
ATOM 1377 C CA . ALA B 1 22 ? 4.672 -22.219 0.942 1 91.31 22 ALA B CA 1
ATOM 1378 C C . ALA B 1 22 ? 5.16 -20.844 0.463 1 91.31 22 ALA B C 1
ATOM 1380 O O . ALA B 1 22 ? 6.145 -20.312 0.979 1 91.31 22 ALA B O 1
ATOM 1381 N N . TRP B 1 23 ? 4.48 -20.219 -0.467 1 90.75 23 TRP B N 1
ATOM 1382 C CA . TRP B 1 23 ? 4.863 -18.922 -0.991 1 90.75 23 TRP B CA 1
ATOM 1383 C C . TRP B 1 23 ? 4.617 -17.812 0.04 1 90.75 23 TRP B C 1
ATOM 1385 O O . TRP B 1 23 ? 5.473 -16.953 0.262 1 90.75 23 TRP B O 1
ATOM 1395 N N . LEU B 1 24 ? 3.471 -17.906 0.685 1 93.75 24 LEU B N 1
ATOM 1396 C CA . LEU B 1 24 ? 3.117 -16.906 1.692 1 93.75 24 LEU B CA 1
ATOM 1397 C C . LEU B 1 24 ? 4.113 -16.922 2.848 1 93.75 24 LEU B C 1
ATOM 1399 O O . LEU B 1 24 ? 4.398 -15.891 3.445 1 93.75 24 LEU B O 1
ATOM 1403 N N . SER B 1 25 ? 4.652 -18.109 3.088 1 90.25 25 SER B N 1
ATOM 1404 C CA . SER B 1 25 ? 5.59 -18.25 4.195 1 90.25 25 SER B CA 1
ATOM 1405 C C . SER B 1 25 ? 6.879 -17.484 3.934 1 90.25 25 SER B C 1
ATOM 1407 O O . SER B 1 25 ? 7.645 -17.219 4.859 1 90.25 25 SER B O 1
ATOM 1409 N N . LEU B 1 26 ? 7.137 -17.062 2.67 1 87.88 26 LEU B N 1
ATOM 1410 C CA . LEU B 1 26 ? 8.344 -16.344 2.295 1 87.88 26 LEU B CA 1
ATOM 1411 C C . LEU B 1 26 ? 8.102 -14.836 2.299 1 87.88 26 LEU B C 1
ATOM 1413 O O . LEU B 1 26 ? 9 -14.055 1.984 1 87.88 26 LEU B O 1
ATOM 1417 N N . ILE B 1 27 ? 6.895 -14.391 2.672 1 92.5 27 ILE B N 1
ATOM 1418 C CA . ILE B 1 27 ? 6.531 -12.977 2.666 1 92.5 27 ILE B CA 1
ATOM 1419 C C . ILE B 1 27 ? 6.105 -12.547 4.07 1 92.5 27 ILE B C 1
ATOM 1421 O O . ILE B 1 27 ? 4.91 -12.438 4.355 1 92.5 27 ILE B O 1
ATOM 1425 N N . PRO B 1 28 ? 7.086 -12.25 4.918 1 93.25 28 PRO B N 1
ATOM 1426 C CA . PRO B 1 28 ? 6.793 -11.922 6.312 1 93.25 28 PRO B CA 1
ATOM 1427 C C . PRO B 1 28 ? 5.719 -10.844 6.453 1 93.25 28 PRO B C 1
ATOM 1429 O O . PRO B 1 28 ? 4.848 -10.945 7.32 1 93.25 28 PRO B O 1
ATOM 1432 N N . TYR B 1 29 ? 5.754 -9.945 5.633 1 96.56 29 TYR B N 1
ATOM 1433 C CA . TYR B 1 29 ? 4.809 -8.836 5.766 1 96.56 29 TYR B CA 1
ATOM 1434 C C . TYR B 1 29 ? 3.383 -9.305 5.488 1 96.56 29 TYR B C 1
ATOM 1436 O O . TYR B 1 29 ? 2.441 -8.883 6.164 1 96.56 29 TYR B O 1
ATOM 1444 N N . ALA B 1 30 ? 3.203 -10.125 4.469 1 96.88 30 ALA B N 1
ATOM 1445 C CA . ALA B 1 30 ? 1.876 -10.648 4.152 1 96.88 30 ALA B CA 1
ATOM 1446 C C . ALA B 1 30 ? 1.301 -11.43 5.332 1 96.88 30 ALA B C 1
ATOM 1448 O O . ALA B 1 30 ? 0.121 -11.289 5.664 1 96.88 30 ALA B O 1
ATOM 1449 N N . ARG B 1 31 ? 2.154 -12.164 5.938 1 94.44 31 ARG B N 1
ATOM 1450 C CA . ARG B 1 31 ? 1.736 -12.891 7.129 1 94.44 31 ARG B CA 1
ATOM 1451 C C . ARG B 1 31 ? 1.375 -11.938 8.258 1 94.44 31 ARG B C 1
ATOM 1453 O O . ARG B 1 31 ? 0.394 -12.156 8.977 1 94.44 31 ARG B O 1
ATOM 1460 N N . ARG B 1 32 ? 2.1 -10.977 8.383 1 95.5 32 ARG B N 1
ATOM 1461 C CA . ARG B 1 32 ? 1.901 -10 9.453 1 95.5 32 ARG B CA 1
ATOM 1462 C C . ARG B 1 32 ? 0.533 -9.336 9.344 1 95.5 32 ARG B C 1
ATOM 1464 O O . ARG B 1 32 ? -0.164 -9.172 10.344 1 95.5 32 ARG B O 1
ATOM 1471 N N . ILE B 1 33 ? 0.14 -8.984 8.125 1 97.81 33 ILE B N 1
ATOM 1472 C CA . ILE B 1 33 ? -1.121 -8.258 8.008 1 97.81 33 ILE B CA 1
ATOM 1473 C C . ILE B 1 33 ? -2.279 -9.25 7.926 1 97.81 33 ILE B C 1
ATOM 1475 O O . ILE B 1 33 ? -3.447 -8.859 7.965 1 97.81 33 ILE B O 1
ATOM 1479 N N . GLY B 1 34 ? -1.991 -10.57 7.762 1 98 34 GLY B N 1
ATOM 1480 C CA . GLY B 1 34 ? -3.027 -11.586 7.875 1 98 34 GLY B CA 1
ATOM 1481 C C . GLY B 1 34 ? -3.568 -12.039 6.531 1 98 34 GLY B C 1
ATOM 1482 O O . GLY B 1 34 ? -4.766 -12.297 6.391 1 98 34 GLY B O 1
ATOM 1483 N N . VAL B 1 35 ? -2.771 -12.195 5.523 1 98.5 35 VAL B N 1
ATOM 1484 C CA . VAL B 1 35 ? -3.197 -12.656 4.207 1 98.5 35 VAL B CA 1
ATOM 1485 C C . VAL B 1 35 ? -3.213 -14.18 4.172 1 98.5 35 VAL B C 1
ATOM 1487 O O . VAL B 1 35 ? -2.271 -14.828 4.641 1 98.5 35 VAL B O 1
ATOM 1490 N N . THR B 1 36 ? -4.262 -14.688 3.68 1 98 36 THR B N 1
ATOM 1491 C CA . THR B 1 36 ? -4.355 -16.109 3.352 1 98 36 THR B CA 1
ATOM 1492 C C . THR B 1 36 ? -4.91 -16.297 1.943 1 98 36 THR B C 1
ATOM 1494 O O . THR B 1 36 ? -5.379 -15.344 1.318 1 98 36 THR B O 1
ATOM 1497 N N . ALA B 1 37 ? -4.754 -17.516 1.434 1 96.94 37 ALA B N 1
ATOM 1498 C CA . ALA B 1 37 ? -5.242 -17.828 0.096 1 96.94 37 ALA B CA 1
ATOM 1499 C C . ALA B 1 37 ? -5.66 -19.297 0.001 1 96.94 37 ALA B C 1
ATOM 1501 O O . ALA B 1 37 ? -5.125 -20.156 0.714 1 96.94 37 ALA B O 1
ATOM 1502 N N . GLN B 1 38 ? -6.629 -19.547 -0.8 1 93.56 38 GLN B N 1
ATOM 1503 C CA . GLN B 1 38 ? -7.066 -20.891 -1.129 1 93.56 38 GLN B CA 1
ATOM 1504 C C . GLN B 1 38 ? -7.484 -21 -2.594 1 93.56 38 GLN B C 1
ATOM 1506 O O . GLN B 1 38 ? -7.684 -19.984 -3.26 1 93.56 38 GLN B O 1
ATOM 1511 N N . ALA B 1 39 ? -7.562 -22.25 -3.018 1 90.88 39 ALA B N 1
ATOM 1512 C CA . ALA B 1 39 ? -8.125 -22.438 -4.348 1 90.88 39 ALA B CA 1
ATOM 1513 C C . ALA B 1 39 ? -9.531 -21.859 -4.438 1 90.88 39 ALA B C 1
ATOM 1515 O O . ALA B 1 39 ? -10.336 -22 -3.514 1 90.88 39 ALA B O 1
ATOM 1516 N N . ASP B 1 40 ? -9.781 -21.172 -5.457 1 90.31 40 ASP B N 1
ATOM 1517 C CA . ASP B 1 40 ? -11.102 -20.578 -5.652 1 90.31 40 ASP B CA 1
ATOM 1518 C C . ASP B 1 40 ? -12.164 -21.656 -5.844 1 90.31 40 ASP B C 1
ATOM 1520 O O . ASP B 1 40 ? -12.094 -22.453 -6.785 1 90.31 40 ASP B O 1
ATOM 1524 N N . PRO B 1 41 ? -13.125 -21.656 -5.016 1 86.38 41 PRO B N 1
ATOM 1525 C CA . PRO B 1 41 ? -14.156 -22.688 -5.168 1 86.38 41 PRO B CA 1
ATOM 1526 C C . PRO B 1 41 ? -15 -22.5 -6.43 1 86.38 41 PRO B C 1
ATOM 1528 O O . PRO B 1 41 ? -15.609 -23.453 -6.918 1 86.38 41 PRO B O 1
ATOM 1531 N N . ASP B 1 42 ? -15.055 -21.359 -6.898 1 84.06 42 ASP B N 1
ATOM 1532 C CA . ASP B 1 42 ? -15.938 -21.016 -8.008 1 84.06 42 ASP B CA 1
ATOM 1533 C C . ASP B 1 42 ? -15.18 -20.984 -9.336 1 84.06 42 ASP B C 1
ATOM 1535 O O . ASP B 1 42 ? -15.727 -20.594 -10.359 1 84.06 42 ASP B O 1
ATOM 1539 N N . GLY B 1 43 ? -13.898 -21.203 -9.336 1 75.81 43 GLY B N 1
ATOM 1540 C CA . GLY B 1 43 ? -13.195 -21.062 -10.602 1 75.81 43 GLY B CA 1
ATOM 1541 C C . GLY B 1 43 ? -11.758 -21.531 -10.539 1 75.81 43 GLY B C 1
ATOM 1542 O O . GLY B 1 43 ? -11.422 -22.422 -9.75 1 75.81 43 GLY B O 1
ATOM 1543 N N . GLU B 1 44 ? -11.125 -21.016 -11.695 1 77.94 44 GLU B N 1
ATOM 1544 C CA . GLU B 1 44 ? -9.695 -21.281 -11.805 1 77.94 44 GLU B CA 1
ATOM 1545 C C . GLU B 1 44 ? -8.875 -20.203 -11.102 1 77.94 44 GLU B C 1
ATOM 1547 O O . GLU B 1 44 ? -9.312 -19.062 -10.984 1 77.94 44 GLU B O 1
ATOM 1552 N N . GLY B 1 45 ? -8.109 -20.578 -10.094 1 87.88 45 GLY B N 1
ATOM 1553 C CA . GLY B 1 45 ? -7.199 -19.641 -9.469 1 87.88 45 GLY B CA 1
ATOM 1554 C C . GLY B 1 45 ? -7.281 -19.641 -7.953 1 87.88 45 GLY B C 1
ATOM 1555 O O . GLY B 1 45 ? -7.52 -20.672 -7.34 1 87.88 45 GLY B O 1
ATOM 1556 N N . LEU B 1 46 ? -7.074 -18.422 -7.453 1 95.69 46 LEU B N 1
ATOM 1557 C CA . LEU B 1 46 ? -6.996 -18.328 -6 1 95.69 46 LEU B CA 1
ATOM 1558 C C . LEU B 1 46 ? -8.016 -17.328 -5.465 1 95.69 46 LEU B C 1
ATOM 1560 O O . LEU B 1 46 ? -8.383 -16.375 -6.16 1 95.69 46 LEU B O 1
ATOM 1564 N N . LEU B 1 47 ? -8.562 -17.625 -4.332 1 97.31 47 LEU B N 1
ATOM 1565 C CA . LEU B 1 47 ? -9.297 -16.672 -3.508 1 97.31 47 LEU B CA 1
ATOM 1566 C C . LEU B 1 47 ? -8.469 -16.234 -2.301 1 97.31 47 LEU B C 1
ATOM 1568 O O . LEU B 1 47 ? -7.961 -17.078 -1.562 1 97.31 47 LEU B O 1
ATOM 1572 N N . PHE B 1 48 ? -8.367 -14.945 -2.186 1 98.25 48 PHE B N 1
ATOM 1573 C CA . PHE B 1 48 ? -7.539 -14.406 -1.111 1 98.25 48 PHE B CA 1
ATOM 1574 C C . PHE B 1 48 ? -8.406 -13.812 -0.008 1 98.25 48 PHE B C 1
ATOM 1576 O O . PHE B 1 48 ? -9.531 -13.367 -0.265 1 98.25 48 PHE B O 1
ATOM 1583 N N . ARG B 1 49 ? -7.805 -13.812 1.172 1 98.75 49 ARG B N 1
ATOM 1584 C CA . ARG B 1 49 ? -8.5 -13.258 2.332 1 98.75 49 ARG B CA 1
ATOM 1585 C C . ARG B 1 49 ? -7.539 -12.469 3.217 1 98.75 49 ARG B C 1
ATOM 1587 O O . ARG B 1 49 ? -6.41 -12.898 3.459 1 98.75 49 ARG B O 1
ATOM 1594 N N . LEU B 1 50 ? -7.992 -11.336 3.662 1 98.81 50 LEU B N 1
ATOM 1595 C CA . LEU B 1 50 ? -7.309 -10.508 4.648 1 98.81 50 LEU B CA 1
ATOM 1596 C C . LEU B 1 50 ? -8.062 -10.508 5.977 1 98.81 50 LEU B C 1
ATOM 1598 O O . LEU B 1 50 ? -9.234 -10.141 6.027 1 98.81 50 LEU B O 1
ATOM 1602 N N . ASP B 1 51 ? -7.406 -10.828 7 1 98.5 51 ASP B N 1
ATOM 1603 C CA . ASP B 1 51 ? -8 -10.852 8.336 1 98.5 51 ASP B CA 1
ATOM 1604 C C . ASP B 1 51 ? -8.211 -9.43 8.859 1 98.5 51 ASP B C 1
ATOM 1606 O O . ASP B 1 51 ? -7.398 -8.539 8.609 1 98.5 51 ASP B O 1
ATOM 1610 N N . PRO B 1 52 ? -9.281 -9.195 9.602 1 97.12 52 PRO B N 1
ATOM 1611 C CA . PRO B 1 52 ? -9.555 -7.883 10.18 1 97.12 52 PRO B CA 1
ATOM 1612 C C . PRO B 1 52 ? -8.727 -7.613 11.438 1 97.12 52 PRO B C 1
ATOM 1614 O O . PRO B 1 52 ? -9.281 -7.531 12.539 1 97.12 52 PRO B O 1
ATOM 1617 N N . ARG B 1 53 ? -7.512 -7.363 11.352 1 96.69 53 ARG B N 1
ATOM 1618 C CA . ARG B 1 53 ? -6.629 -7.129 12.492 1 96.69 53 ARG B CA 1
ATOM 1619 C C . ARG B 1 53 ? -6.688 -5.672 12.938 1 96.69 53 ARG B C 1
ATOM 1621 O O . ARG B 1 53 ? -6.656 -4.758 12.117 1 96.69 53 ARG B O 1
ATOM 1628 N N . GLU B 1 54 ? -6.691 -5.445 14.219 1 93.62 54 GLU B N 1
ATOM 1629 C CA . GLU B 1 54 ? -6.742 -4.098 14.773 1 93.62 54 GLU B CA 1
ATOM 1630 C C . GLU B 1 54 ? -5.492 -3.299 14.414 1 93.62 54 GLU B C 1
ATOM 1632 O O . GLU B 1 54 ? -5.559 -2.082 14.227 1 93.62 54 GLU B O 1
ATOM 1637 N N . GLU B 1 55 ? -4.434 -3.994 14.242 1 94.62 55 GLU B N 1
ATOM 1638 C CA . GLU B 1 55 ? -3.156 -3.354 13.945 1 94.62 55 GLU B CA 1
ATOM 1639 C C . GLU B 1 55 ? -3.121 -2.826 12.516 1 94.62 55 GLU B C 1
ATOM 1641 O O . GLU B 1 55 ? -2.232 -2.053 12.148 1 94.62 55 GLU B O 1
ATOM 1646 N N . ASN B 1 56 ? -4.117 -3.225 11.703 1 97.12 56 ASN B N 1
ATOM 1647 C CA . ASN B 1 56 ? -4.195 -2.803 10.305 1 97.12 56 ASN B CA 1
ATOM 1648 C C . ASN B 1 56 ? -5.035 -1.537 10.148 1 97.12 56 ASN B C 1
ATOM 1650 O O . ASN B 1 56 ? -5.18 -1.019 9.039 1 97.12 56 ASN B O 1
ATOM 1654 N N . VAL B 1 57 ? -5.484 -0.992 11.234 1 94.94 57 VAL B N 1
ATOM 1655 C CA . VAL B 1 57 ? -6.43 0.119 11.203 1 94.94 57 VAL B CA 1
ATOM 1656 C C . VAL B 1 57 ? -5.688 1.42 10.906 1 94.94 57 VAL B C 1
ATOM 1658 O O . VAL B 1 57 ? -4.629 1.686 11.477 1 94.94 57 VAL B O 1
ATOM 1661 N N . GLY B 1 58 ? -6.184 2.236 9.961 1 90.31 58 GLY B N 1
ATOM 1662 C CA . GLY B 1 58 ? -5.652 3.531 9.57 1 90.31 58 GLY B CA 1
ATOM 1663 C C . GLY B 1 58 ? -6.234 4.684 10.367 1 90.31 58 GLY B C 1
ATOM 1664 O O . GLY B 1 58 ? -5.602 5.727 10.508 1 90.31 58 GLY B O 1
ATOM 1665 N N . ASN B 1 59 ? -7.445 4.656 10.594 1 77.12 59 ASN B N 1
ATOM 1666 C CA . ASN B 1 59 ? -8.133 5.695 11.352 1 77.12 59 ASN B CA 1
ATOM 1667 C C . ASN B 1 59 ? -8.891 5.117 12.539 1 77.12 59 ASN B C 1
ATOM 1669 O O . ASN B 1 59 ? -9.898 4.434 12.367 1 77.12 59 ASN B O 1
ATOM 1673 N N . VAL B 1 60 ? -8.445 5.531 13.609 1 69.5 60 VAL B N 1
ATOM 1674 C CA . VAL B 1 60 ? -9.047 4.918 14.789 1 69.5 60 VAL B CA 1
ATOM 1675 C C . VAL B 1 60 ? -10.414 5.551 15.07 1 69.5 60 VAL B C 1
ATOM 1677 O O . VAL B 1 60 ? -11.266 4.945 15.711 1 69.5 60 VAL B O 1
ATOM 1680 N N . LEU B 1 61 ? -10.484 6.703 14.555 1 69.38 61 LEU B N 1
ATOM 1681 C CA . LEU B 1 61 ? -11.734 7.398 14.836 1 69.38 61 LEU B CA 1
ATOM 1682 C C . LEU B 1 61 ? -12.859 6.883 13.945 1 69.38 61 LEU B C 1
ATOM 1684 O O . LEU B 1 61 ? -14.023 6.855 14.352 1 69.38 61 LEU B O 1
ATOM 1688 N N . LEU B 1 62 ? -12.633 6.5 12.805 1 75 62 LEU B N 1
ATOM 1689 C CA . LEU B 1 62 ? -13.4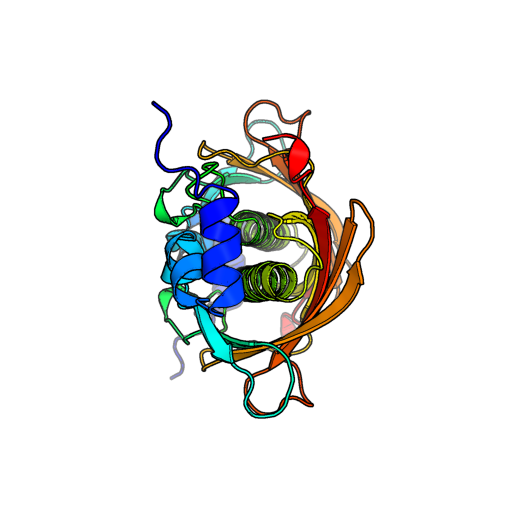77 5.789 11.852 1 75 62 LEU B CA 1
ATOM 1690 C C . LEU B 1 62 ? -12.828 4.48 11.422 1 75 62 LEU B C 1
ATOM 1692 O O . LEU B 1 62 ? -12.234 4.402 10.344 1 75 62 LEU B O 1
ATOM 1696 N N . PRO B 1 63 ? -13.047 3.602 12.406 1 85.12 63 PRO B N 1
ATOM 1697 C CA . PRO B 1 63 ? -12.227 2.414 12.18 1 85.12 63 PRO B CA 1
ATOM 1698 C C . PRO B 1 63 ? -12.352 1.871 10.758 1 85.12 63 PRO B C 1
ATOM 1700 O O . PRO B 1 63 ? -13.453 1.543 10.312 1 85.12 63 PRO B O 1
ATOM 1703 N N . ALA B 1 64 ? -11.328 1.983 10.125 1 94.25 64 ALA B N 1
ATOM 1704 C CA . ALA B 1 64 ? -11.148 1.465 8.773 1 94.25 64 ALA B CA 1
ATOM 1705 C C . ALA B 1 64 ? -9.719 0.964 8.562 1 94.25 64 ALA B C 1
ATOM 1707 O O . ALA B 1 64 ? -8.789 1.434 9.219 1 94.25 64 ALA B O 1
ATOM 1708 N N . LEU B 1 65 ? -9.633 -0.038 7.719 1 97.06 65 LEU B N 1
ATOM 1709 C CA . LEU B 1 65 ? -8.297 -0.477 7.336 1 97.06 65 LEU B CA 1
ATOM 1710 C C . LEU B 1 65 ? -7.527 0.656 6.668 1 97.06 65 LEU B C 1
ATOM 1712 O O . LEU B 1 65 ? -8.102 1.449 5.922 1 97.06 65 LEU B O 1
ATOM 1716 N N . HIS B 1 66 ? -6.293 0.753 6.977 1 97.62 66 HIS B N 1
ATOM 1717 C CA . HIS B 1 66 ? -5.441 1.697 6.262 1 97.62 66 HIS B CA 1
ATOM 1718 C C . HIS B 1 66 ? -5.414 1.39 4.77 1 97.62 66 HIS B C 1
ATOM 1720 O O . HIS B 1 66 ? -5.301 0.228 4.371 1 97.62 66 HIS B O 1
ATOM 1726 N N . GLY B 1 67 ? -5.492 2.35 3.932 1 97.25 67 GLY B N 1
ATOM 1727 C CA . GLY B 1 67 ? -5.426 2.139 2.494 1 97.25 67 GLY B CA 1
ATOM 1728 C C . GLY B 1 67 ? -4.18 1.391 2.057 1 97.25 67 GLY B C 1
ATOM 1729 O O . GLY B 1 67 ? -4.219 0.624 1.092 1 97.25 67 GLY B O 1
ATOM 1730 N N . GLY B 1 68 ? -3.107 1.644 2.74 1 97.94 68 GLY B N 1
ATOM 1731 C CA . GLY B 1 68 ? -1.857 0.956 2.453 1 97.94 68 GLY B CA 1
ATOM 1732 C C . GLY B 1 68 ? -1.921 -0.535 2.729 1 97.94 68 GLY B C 1
ATOM 1733 O O . GLY B 1 68 ? -1.24 -1.323 2.068 1 97.94 68 GLY B O 1
ATOM 1734 N N . VAL B 1 69 ? -2.676 -0.933 3.729 1 98.31 69 VAL B N 1
ATOM 1735 C CA . VAL B 1 69 ? -2.883 -2.348 4.02 1 98.31 69 VAL B CA 1
ATOM 1736 C C . VAL B 1 69 ? -3.672 -2.998 2.885 1 98.31 69 VAL B C 1
ATOM 1738 O O . VAL B 1 69 ? -3.338 -4.098 2.439 1 98.31 69 VAL B O 1
ATOM 1741 N N . VAL B 1 70 ? -4.699 -2.303 2.426 1 98.69 70 VAL B N 1
ATOM 1742 C CA . VAL B 1 70 ? -5.496 -2.793 1.306 1 98.69 70 VAL B CA 1
ATOM 1743 C C . VAL B 1 70 ? -4.613 -2.928 0.065 1 98.69 70 VAL B C 1
ATOM 1745 O O . VAL B 1 70 ? -4.691 -3.926 -0.655 1 98.69 70 VAL B O 1
ATOM 1748 N N . ALA B 1 71 ? -3.766 -1.945 -0.159 1 98.75 71 ALA B N 1
ATOM 1749 C CA . ALA B 1 71 ? -2.826 -1.994 -1.276 1 98.75 71 ALA B CA 1
ATOM 1750 C C . ALA B 1 71 ? -1.895 -3.197 -1.159 1 98.75 71 ALA B C 1
ATOM 1752 O O . ALA B 1 71 ? -1.668 -3.912 -2.139 1 98.75 71 ALA B O 1
ATOM 1753 N N . ALA B 1 72 ? -1.369 -3.438 0.036 1 98.56 72 ALA B N 1
ATOM 1754 C CA . ALA B 1 72 ? -0.47 -4.562 0.283 1 98.56 72 ALA B CA 1
ATOM 1755 C C . ALA B 1 72 ? -1.177 -5.891 0.042 1 98.56 72 ALA B C 1
ATOM 1757 O O . ALA B 1 72 ? -0.598 -6.812 -0.538 1 98.56 72 ALA B O 1
ATOM 1758 N N . PHE B 1 73 ? -2.385 -5.98 0.47 1 98.88 73 PHE B N 1
ATOM 1759 C CA . PHE B 1 73 ? -3.211 -7.168 0.278 1 98.88 73 PHE B CA 1
ATOM 1760 C C . PHE B 1 73 ? -3.387 -7.469 -1.206 1 98.88 73 PHE B C 1
ATOM 1762 O O . PHE B 1 73 ? -3.098 -8.578 -1.656 1 98.88 73 PHE B O 1
ATOM 1769 N N . MET B 1 74 ? -3.717 -6.445 -1.937 1 98.88 74 MET B N 1
ATOM 1770 C CA . MET B 1 74 ? -3.986 -6.621 -3.361 1 98.88 74 MET B CA 1
ATOM 1771 C C . MET B 1 74 ? -2.697 -6.891 -4.129 1 98.88 74 MET B C 1
ATOM 1773 O O . MET B 1 74 ? -2.689 -7.676 -5.082 1 98.88 74 MET B O 1
ATOM 1777 N N . GLU B 1 75 ? -1.579 -6.266 -3.703 1 98.56 75 GLU B N 1
ATOM 1778 C CA . GLU B 1 75 ? -0.292 -6.574 -4.32 1 98.56 75 GLU B CA 1
ATOM 1779 C C . GLU B 1 75 ? 0.099 -8.031 -4.082 1 98.56 75 GLU B C 1
ATOM 1781 O O . GLU B 1 75 ? 0.553 -8.711 -5 1 98.56 75 GLU B O 1
ATOM 1786 N N . THR B 1 76 ? -0.057 -8.461 -2.85 1 97.88 76 THR B N 1
ATOM 1787 C CA . THR B 1 76 ? 0.273 -9.844 -2.516 1 97.88 76 THR B CA 1
ATOM 1788 C C . THR B 1 76 ? -0.575 -10.812 -3.332 1 97.88 76 THR B C 1
ATOM 1790 O O . THR B 1 76 ? -0.056 -11.781 -3.889 1 97.88 76 THR B O 1
ATOM 1793 N N . ALA B 1 77 ? -1.864 -10.555 -3.428 1 98.12 77 ALA B N 1
ATOM 1794 C CA . ALA B 1 77 ? -2.77 -11.391 -4.211 1 98.12 77 ALA B CA 1
ATOM 1795 C C . ALA B 1 77 ? -2.316 -11.469 -5.668 1 98.12 77 ALA B C 1
ATOM 1797 O O . ALA B 1 77 ? -2.207 -12.562 -6.227 1 98.12 77 ALA B O 1
ATOM 1798 N N . ALA B 1 78 ? -2.023 -10.328 -6.238 1 97.62 78 ALA B N 1
ATOM 1799 C CA . ALA B 1 78 ? -1.619 -10.266 -7.641 1 97.62 78 ALA B CA 1
ATOM 1800 C C . ALA B 1 78 ? -0.323 -11.039 -7.871 1 97.62 78 ALA B C 1
ATOM 1802 O O . ALA B 1 78 ? -0.189 -11.758 -8.867 1 97.62 78 ALA B O 1
ATOM 1803 N N . THR B 1 79 ? 0.603 -10.867 -6.977 1 95.75 79 THR B N 1
ATOM 1804 C CA . THR B 1 79 ? 1.892 -11.539 -7.086 1 95.75 79 THR B CA 1
ATOM 1805 C C . THR B 1 79 ? 1.711 -13.055 -7.098 1 95.75 79 THR B C 1
ATOM 1807 O O . THR B 1 79 ? 2.197 -13.734 -8 1 95.75 79 THR B O 1
ATOM 1810 N N . LEU B 1 80 ? 0.987 -13.562 -6.145 1 95.12 80 LEU B N 1
ATOM 1811 C CA . LEU B 1 80 ? 0.822 -15 -6 1 95.12 80 LEU B CA 1
ATOM 1812 C C . LEU B 1 80 ? -0.032 -15.57 -7.133 1 95.12 80 LEU B C 1
ATOM 1814 O O . LEU B 1 80 ? 0.247 -16.656 -7.645 1 95.12 80 LEU B O 1
ATOM 1818 N N . ASP B 1 81 ? -1.05 -14.836 -7.492 1 95.12 81 ASP B N 1
ATOM 1819 C CA . ASP B 1 81 ? -1.886 -15.281 -8.602 1 95.12 81 ASP B CA 1
ATOM 1820 C C . ASP B 1 81 ? -1.077 -15.375 -9.898 1 95.12 81 ASP B C 1
ATOM 1822 O O . ASP B 1 81 ? -1.24 -16.312 -10.672 1 95.12 81 ASP B O 1
ATOM 1826 N N . LEU B 1 82 ? -0.259 -14.422 -10.125 1 93.75 82 LEU B N 1
ATOM 1827 C CA . LEU B 1 82 ? 0.6 -14.414 -11.297 1 93.75 82 LEU B CA 1
ATOM 1828 C C . LEU B 1 82 ? 1.576 -15.586 -11.273 1 93.75 82 LEU B C 1
ATOM 1830 O O . LEU B 1 82 ? 1.801 -16.234 -12.297 1 93.75 82 LEU B O 1
ATOM 1834 N N . MET B 1 83 ? 2.168 -15.836 -10.133 1 91.06 83 MET B N 1
ATOM 1835 C CA . MET B 1 83 ? 3.084 -16.969 -9.992 1 91.06 83 MET B CA 1
ATOM 1836 C C . MET B 1 83 ? 2.393 -18.281 -10.352 1 91.06 83 MET B C 1
ATOM 1838 O O . MET B 1 83 ? 3.006 -19.156 -10.953 1 91.06 83 MET B O 1
ATOM 1842 N N . LEU B 1 84 ? 1.162 -18.391 -10 1 91.56 84 LEU B N 1
ATOM 1843 C CA . LEU B 1 84 ? 0.398 -19.594 -10.273 1 91.56 84 LEU B CA 1
ATOM 1844 C C . LEU B 1 84 ? 0.001 -19.672 -11.742 1 91.56 84 LEU B C 1
ATOM 1846 O O . LEU B 1 84 ? 0.079 -20.734 -12.359 1 91.56 84 LEU B O 1
ATOM 1850 N N . ALA B 1 85 ? -0.321 -18.562 -12.273 1 90.44 85 ALA B N 1
ATOM 1851 C CA . ALA B 1 85 ? -0.943 -18.547 -13.594 1 90.44 85 ALA B CA 1
ATOM 1852 C C . ALA B 1 85 ? 0.11 -18.469 -14.695 1 90.44 85 ALA B C 1
ATOM 1854 O O . ALA B 1 85 ? -0.179 -18.75 -15.859 1 90.44 85 ALA B O 1
ATOM 1855 N N . ALA B 1 86 ? 1.299 -17.984 -14.383 1 87.75 86 ALA B N 1
ATOM 1856 C CA . ALA B 1 86 ? 2.328 -17.766 -15.398 1 87.75 86 ALA B CA 1
ATOM 1857 C C . ALA B 1 86 ? 2.668 -19.062 -16.125 1 87.75 86 ALA B C 1
ATOM 1859 O O . ALA B 1 86 ? 2.551 -20.141 -15.57 1 87.75 86 ALA B O 1
ATOM 1860 N N . ARG B 1 87 ? 3.113 -18.891 -17.344 1 88.94 87 ARG B N 1
ATOM 1861 C CA . ARG B 1 87 ? 3.438 -20.031 -18.188 1 88.94 87 ARG B CA 1
ATOM 1862 C C . ARG B 1 87 ? 4.625 -20.812 -17.625 1 88.94 87 ARG B C 1
ATOM 1864 O O . ARG B 1 87 ? 4.664 -22.031 -17.703 1 88.94 87 ARG B O 1
ATOM 1871 N N . GLU B 1 88 ? 5.574 -20.047 -17.109 1 87.62 88 GLU B N 1
ATOM 1872 C CA . GLU B 1 88 ? 6.77 -20.609 -16.484 1 87.62 88 GLU B CA 1
ATOM 1873 C C . GLU B 1 88 ? 6.957 -20.094 -15.062 1 87.62 88 GLU B C 1
ATOM 1875 O O . GLU B 1 88 ? 6.43 -19.031 -14.711 1 87.62 88 GLU B O 1
ATOM 1880 N N . PRO B 1 89 ? 7.645 -20.953 -14.312 1 86.38 89 PRO B N 1
ATOM 1881 C CA . PRO B 1 89 ? 7.945 -20.469 -12.969 1 86.38 89 PRO B CA 1
ATOM 1882 C C . PRO B 1 89 ? 8.828 -19.219 -12.969 1 86.38 89 PRO B C 1
ATOM 1884 O O . PRO B 1 89 ? 9.938 -19.25 -13.5 1 86.38 89 PRO B O 1
ATOM 1887 N N . ARG B 1 90 ? 8.281 -18.156 -12.594 1 84.06 90 ARG B N 1
ATOM 1888 C CA . ARG B 1 90 ? 8.961 -16.875 -12.516 1 84.06 90 ARG B CA 1
ATOM 1889 C C . ARG B 1 90 ? 8.625 -16.156 -11.211 1 84.06 90 ARG B C 1
ATOM 1891 O O . ARG B 1 90 ? 7.562 -16.391 -10.625 1 84.06 90 ARG B O 1
ATOM 1898 N N . LEU B 1 91 ? 9.531 -15.305 -10.805 1 84.5 91 LEU B N 1
ATOM 1899 C CA . LEU B 1 91 ? 9.289 -14.438 -9.656 1 84.5 91 LEU B CA 1
ATOM 1900 C C . LEU B 1 91 ? 8.977 -13.016 -10.109 1 84.5 91 LEU B C 1
ATOM 1902 O O . LEU B 1 91 ? 9.852 -12.312 -10.609 1 84.5 91 LEU B O 1
ATOM 1906 N N . PRO B 1 92 ? 7.777 -12.586 -9.883 1 91.75 92 PRO B N 1
ATOM 1907 C CA . PRO B 1 92 ? 7.418 -11.234 -10.312 1 91.75 92 PRO B CA 1
ATOM 1908 C C . PRO B 1 92 ? 7.969 -10.156 -9.391 1 91.75 92 PRO B C 1
ATOM 1910 O O . PRO B 1 92 ? 8.031 -10.352 -8.18 1 91.75 92 PRO B O 1
ATOM 1913 N N . ARG B 1 93 ? 8.336 -9.031 -9.984 1 92.69 93 ARG B N 1
ATOM 1914 C CA . ARG B 1 93 ? 8.688 -7.812 -9.258 1 92.69 93 ARG B CA 1
ATOM 1915 C C . ARG B 1 93 ? 7.805 -6.648 -9.688 1 92.69 93 ARG B C 1
ATOM 1917 O O . ARG B 1 93 ? 7.711 -6.34 -10.883 1 92.69 93 ARG B O 1
ATOM 1924 N N . ILE B 1 94 ? 7.234 -6.039 -8.758 1 96.12 94 ILE B N 1
ATOM 1925 C CA . ILE B 1 94 ? 6.242 -5.016 -9.078 1 96.12 94 ILE B CA 1
ATOM 1926 C C . ILE B 1 94 ? 6.938 -3.773 -9.625 1 96.12 94 ILE B C 1
ATOM 1928 O O . ILE B 1 94 ? 7.992 -3.373 -9.125 1 96.12 94 ILE B O 1
ATOM 1932 N N . VAL B 1 95 ? 6.309 -3.197 -10.625 1 97.81 95 VAL B N 1
ATOM 1933 C CA . VAL B 1 95 ? 6.809 -1.986 -11.266 1 97.81 95 VAL B CA 1
ATOM 1934 C C . VAL B 1 95 ? 5.922 -0.801 -10.898 1 97.81 95 VAL B C 1
ATOM 1936 O O . VAL B 1 95 ? 6.414 0.308 -10.68 1 97.81 95 VAL B O 1
ATOM 1939 N N . ASP B 1 96 ? 4.648 -1.084 -10.953 1 98.69 96 ASP B N 1
ATOM 1940 C CA . ASP B 1 96 ? 3.725 -0.025 -10.555 1 98.69 96 ASP B CA 1
ATOM 1941 C C . ASP B 1 96 ? 2.395 -0.604 -10.078 1 98.69 96 ASP B C 1
ATOM 1943 O O . ASP B 1 96 ? 2.109 -1.783 -10.305 1 98.69 96 ASP B O 1
ATOM 1947 N N . LEU B 1 97 ? 1.668 0.194 -9.391 1 98.69 97 LEU B N 1
ATOM 1948 C CA . LEU B 1 97 ? 0.373 -0.126 -8.797 1 98.69 97 LEU B CA 1
ATOM 1949 C C . LEU B 1 97 ? -0.56 1.08 -8.844 1 98.69 97 LEU B C 1
ATOM 1951 O O . LEU B 1 97 ? -0.171 2.188 -8.469 1 98.69 97 LEU B O 1
ATOM 1955 N N . SER B 1 98 ? -1.715 0.888 -9.445 1 98.88 98 SER B N 1
ATOM 1956 C CA . SER B 1 98 ? -2.799 1.862 -9.398 1 98.88 98 SER B CA 1
ATOM 1957 C C . SER B 1 98 ? -4.027 1.288 -8.695 1 98.88 98 SER B C 1
ATOM 1959 O O . SER B 1 98 ? -4.535 0.238 -9.086 1 98.88 98 SER B O 1
ATOM 1961 N N . ILE B 1 99 ? -4.465 1.998 -7.672 1 98.88 99 ILE B N 1
ATOM 1962 C CA . ILE B 1 99 ? -5.602 1.49 -6.914 1 98.88 99 ILE B CA 1
ATOM 1963 C C . ILE B 1 99 ? -6.668 2.578 -6.797 1 98.88 99 ILE B C 1
ATOM 1965 O O . ILE B 1 99 ? -6.348 3.746 -6.562 1 98.88 99 ILE B O 1
ATOM 1969 N N . ASP B 1 100 ? -7.902 2.201 -7 1 98.88 100 ASP B N 1
ATOM 1970 C CA . ASP B 1 100 ? -9.086 3.014 -6.711 1 98.88 100 ASP B CA 1
ATOM 1971 C C . ASP B 1 100 ? -9.805 2.506 -5.469 1 98.88 100 ASP B C 1
ATOM 1973 O O . ASP B 1 100 ? -10.25 1.355 -5.426 1 98.88 100 ASP B O 1
ATOM 1977 N N . TYR B 1 101 ? -9.867 3.371 -4.477 1 98.69 101 TYR B N 1
ATOM 1978 C CA . TYR B 1 101 ? -10.641 3.068 -3.277 1 98.69 101 TYR B CA 1
ATOM 1979 C C . TYR B 1 101 ? -12.094 3.508 -3.441 1 98.69 101 TYR B C 1
ATOM 1981 O O . TYR B 1 101 ? -12.391 4.703 -3.434 1 98.69 101 TYR B O 1
ATOM 1989 N N . LEU B 1 102 ? -12.984 2.58 -3.486 1 98.44 102 LEU B N 1
ATOM 1990 C CA . LEU B 1 102 ? -14.352 2.84 -3.934 1 98.44 102 LEU B CA 1
ATOM 1991 C C . LEU B 1 102 ? -15.297 2.979 -2.744 1 98.44 102 LEU B C 1
ATOM 1993 O O . LEU B 1 102 ? -16.344 3.619 -2.85 1 98.44 102 LEU B O 1
ATOM 1997 N N . ARG B 1 103 ? -14.953 2.297 -1.658 1 97 103 ARG B N 1
ATOM 1998 C CA . ARG B 1 103 ? -15.719 2.344 -0.415 1 97 103 ARG B CA 1
ATOM 1999 C C . ARG B 1 103 ? -14.797 2.217 0.796 1 97 103 ARG B C 1
ATOM 2001 O O . ARG B 1 103 ? -13.664 1.756 0.674 1 97 103 ARG B O 1
ATOM 2008 N N . THR B 1 104 ? -15.32 2.652 1.946 1 95.38 104 THR B N 1
ATOM 2009 C CA . THR B 1 104 ? -14.57 2.475 3.186 1 95.38 104 THR B CA 1
ATOM 2010 C C . THR B 1 104 ? -14.266 1 3.426 1 95.38 104 THR B C 1
ATOM 2012 O O . THR B 1 104 ? -15.156 0.151 3.336 1 95.38 104 THR B O 1
ATOM 2015 N N . ALA B 1 105 ? -12.992 0.712 3.656 1 97 105 ALA B N 1
ATOM 2016 C CA . ALA B 1 105 ? -12.609 -0.638 4.062 1 97 105 ALA B CA 1
ATOM 2017 C C . ALA B 1 105 ? -12.797 -0.829 5.566 1 97 105 ALA B C 1
ATOM 2019 O O . ALA B 1 105 ? -11.93 -0.438 6.355 1 97 105 ALA B O 1
ATOM 2020 N N . ARG B 1 106 ? -13.836 -1.517 5.895 1 96.44 106 ARG B N 1
ATOM 2021 C CA . ARG B 1 106 ? -14.125 -1.755 7.305 1 96.44 106 ARG B CA 1
ATOM 2022 C C . ARG B 1 106 ? -13.164 -2.785 7.891 1 96.44 106 ARG B C 1
ATOM 2024 O O . ARG B 1 106 ? -12.398 -3.416 7.16 1 96.44 106 ARG B O 1
ATOM 2031 N N . VAL B 1 107 ? -13.266 -2.818 9.211 1 96.69 107 VAL B N 1
ATOM 2032 C CA . VAL B 1 107 ? -12.422 -3.805 9.875 1 96.69 107 VAL B CA 1
ATOM 2033 C C . VAL B 1 107 ? -13.148 -5.141 9.961 1 96.69 107 VAL B C 1
ATOM 2035 O O . VAL B 1 107 ? -13.516 -5.586 11.047 1 96.69 107 VAL B O 1
ATOM 2038 N N . VAL B 1 108 ? -13.367 -5.77 8.836 1 97.81 108 VAL B N 1
ATOM 2039 C CA . VAL B 1 108 ? -13.977 -7.082 8.648 1 97.81 108 VAL B CA 1
ATOM 2040 C C . VAL B 1 108 ? -13.18 -7.887 7.625 1 97.81 108 VAL B C 1
ATOM 2042 O O . VAL B 1 108 ? -12.32 -7.336 6.926 1 97.81 108 VAL B O 1
ATOM 2045 N N . PRO B 1 109 ? -13.375 -9.172 7.57 1 98.69 109 PRO B N 1
ATOM 2046 C CA . PRO B 1 109 ? -12.664 -9.945 6.551 1 98.69 109 PRO B CA 1
ATOM 2047 C C . PRO B 1 109 ? -12.867 -9.391 5.141 1 98.69 109 PRO B C 1
ATOM 2049 O O . PRO B 1 109 ? -13.984 -9.031 4.77 1 98.69 109 PRO B O 1
ATOM 2052 N N . THR B 1 110 ? -11.844 -9.266 4.43 1 98.81 110 THR B N 1
ATOM 2053 C CA . THR B 1 110 ? -11.82 -8.711 3.082 1 98.81 110 THR B CA 1
ATOM 2054 C C . THR B 1 110 ? -11.32 -9.742 2.076 1 98.81 110 THR B C 1
ATOM 2056 O O . THR B 1 110 ? -10.352 -10.453 2.342 1 98.81 110 THR B O 1
ATOM 2059 N N . LEU B 1 111 ? -11.961 -9.844 0.974 1 98.69 111 LEU B N 1
ATOM 2060 C CA . LEU B 1 111 ? -11.609 -10.836 -0.034 1 98.69 111 LEU B CA 1
ATOM 2061 C C . LEU B 1 111 ? -11.047 -10.164 -1.283 1 98.69 111 LEU B C 1
ATOM 2063 O O . LEU B 1 111 ? -11.234 -8.961 -1.49 1 98.69 111 LEU B O 1
ATOM 2067 N N . ALA B 1 112 ? -10.312 -10.953 -2.086 1 98.5 112 ALA B N 1
ATOM 2068 C CA . ALA B 1 112 ? -9.805 -10.438 -3.357 1 98.5 112 ALA B CA 1
ATOM 2069 C C . ALA B 1 112 ? -9.711 -11.555 -4.395 1 98.5 112 ALA B C 1
ATOM 2071 O O . ALA B 1 112 ? -9.492 -12.719 -4.047 1 98.5 112 ALA B O 1
ATOM 2072 N N . ARG B 1 113 ? -9.859 -11.164 -5.605 1 97.62 113 ARG B N 1
ATOM 2073 C CA . ARG B 1 113 ? -9.641 -12 -6.781 1 97.62 113 ARG B CA 1
ATOM 2074 C C . ARG B 1 113 ? -8.836 -11.25 -7.84 1 97.62 113 ARG B C 1
ATOM 2076 O O . ARG B 1 113 ? -8.953 -10.031 -7.969 1 97.62 113 ARG B O 1
ATOM 2083 N N . CYS B 1 114 ? -8.141 -12.07 -8.594 1 97.38 114 CYS B N 1
ATOM 2084 C CA . CYS B 1 114 ? -7.266 -11.484 -9.602 1 97.38 114 CYS B CA 1
ATOM 2085 C C . CYS B 1 114 ? -7.637 -11.977 -10.992 1 97.38 114 CYS B C 1
ATOM 2087 O O . CYS B 1 114 ? -8.195 -13.062 -11.148 1 97.38 114 CYS B O 1
ATOM 2089 N N . THR B 1 115 ? -7.363 -11.133 -11.961 1 96.5 115 THR B N 1
ATOM 2090 C CA . THR B 1 115 ? -7.426 -11.484 -13.375 1 96.5 115 THR B CA 1
ATOM 2091 C C . THR B 1 115 ? -6.125 -11.117 -14.078 1 96.5 115 THR B C 1
ATOM 2093 O O . THR B 1 115 ? -5.695 -9.961 -14.047 1 96.5 115 THR B O 1
ATOM 2096 N N . LEU B 1 116 ? -5.52 -12.094 -14.703 1 96.69 116 LEU B N 1
ATOM 2097 C CA . LEU B 1 116 ? -4.355 -11.828 -15.539 1 96.69 116 LEU B CA 1
ATOM 2098 C C . LEU B 1 116 ? -4.773 -11.234 -16.875 1 96.69 116 LEU B C 1
ATOM 2100 O O . LEU B 1 116 ? -5.352 -11.93 -17.719 1 96.69 116 LEU B O 1
ATOM 2104 N N . LEU B 1 117 ? -4.492 -10.016 -17.078 1 97.62 117 LEU B N 1
ATOM 2105 C CA . LEU B 1 117 ? -4.918 -9.328 -18.297 1 97.62 117 LEU B CA 1
ATOM 2106 C C . LEU B 1 117 ? -3.971 -9.625 -19.453 1 97.62 117 LEU B C 1
ATOM 2108 O O . LEU B 1 117 ? -4.406 -9.781 -20.594 1 97.62 117 LEU B O 1
ATOM 2112 N N . ARG B 1 118 ? -2.68 -9.695 -19.062 1 96.44 118 ARG B N 1
ATOM 2113 C CA . ARG B 1 118 ? -1.664 -9.922 -20.078 1 96.44 118 ARG B CA 1
ATOM 2114 C C . ARG B 1 118 ? -0.396 -10.508 -19.469 1 96.44 118 ARG B C 1
ATOM 2116 O O . ARG B 1 118 ? 0.027 -10.102 -18.391 1 96.44 118 ARG B O 1
ATOM 2123 N N . GLU B 1 119 ? 0.136 -11.461 -20.078 1 95.56 119 GLU B N 1
ATOM 2124 C CA . GLU B 1 119 ? 1.468 -11.992 -19.812 1 95.56 119 GLU B CA 1
ATOM 2125 C C . GLU B 1 119 ? 2.363 -11.898 -21.047 1 95.56 119 GLU B C 1
ATOM 2127 O O . GLU B 1 119 ? 2.143 -12.594 -22.031 1 95.56 119 GLU B O 1
ATOM 2132 N N . GLY B 1 120 ? 3.232 -11.023 -20.953 1 92.19 120 GLY B N 1
ATOM 2133 C CA . GLY B 1 120 ? 4.246 -10.961 -21.984 1 92.19 120 GLY B CA 1
ATOM 2134 C C . GLY B 1 120 ? 5.516 -11.703 -21.625 1 92.19 120 GLY B C 1
ATOM 2135 O O . GLY B 1 120 ? 5.543 -12.469 -20.656 1 92.19 120 GLY B O 1
ATOM 2136 N N . ARG B 1 121 ? 6.5 -11.562 -22.5 1 89.25 121 ARG B N 1
ATOM 2137 C CA . ARG B 1 121 ? 7.785 -12.211 -22.25 1 89.25 121 ARG B CA 1
ATOM 2138 C C . ARG B 1 121 ? 8.438 -11.688 -20.984 1 89.25 121 ARG B C 1
ATOM 2140 O O . ARG B 1 121 ? 9 -12.461 -20.203 1 89.25 121 ARG B O 1
ATOM 2147 N N . ARG B 1 122 ? 8.242 -10.367 -20.719 1 91.5 122 ARG B N 1
ATOM 2148 C CA . ARG B 1 122 ? 8.969 -9.789 -19.594 1 91.5 122 ARG B CA 1
ATOM 2149 C C . ARG B 1 122 ? 8.023 -9.031 -18.672 1 91.5 122 ARG B C 1
ATOM 2151 O O . ARG B 1 122 ? 8.453 -8.508 -17.641 1 91.5 122 ARG B O 1
ATOM 2158 N N . LEU B 1 123 ? 6.727 -8.953 -19.125 1 95.12 123 LEU B N 1
ATOM 2159 C CA . LEU B 1 123 ? 5.816 -8.141 -18.328 1 95.12 123 LEU B CA 1
ATOM 2160 C C . LEU B 1 123 ? 4.535 -8.906 -18.016 1 95.12 123 LEU B C 1
ATOM 2162 O O . LEU B 1 123 ? 4.031 -9.656 -18.859 1 95.12 123 LEU B O 1
ATOM 2166 N N . GLY B 1 124 ? 4.07 -8.766 -16.828 1 97.31 124 GLY B N 1
ATOM 2167 C CA . GLY B 1 124 ? 2.748 -9.227 -16.438 1 97.31 124 GLY B CA 1
ATOM 2168 C C . GLY B 1 124 ? 1.835 -8.102 -15.992 1 97.31 124 GLY B C 1
ATOM 2169 O O . GLY B 1 124 ? 2.277 -7.164 -15.328 1 97.31 124 GLY B O 1
ATOM 2170 N N . ASN B 1 125 ? 0.577 -8.141 -16.438 1 98.31 125 ASN B N 1
ATOM 2171 C CA . ASN B 1 125 ? -0.462 -7.191 -16.062 1 98.31 125 ASN B CA 1
ATOM 2172 C C . ASN B 1 125 ? -1.624 -7.883 -15.352 1 98.31 125 ASN B C 1
ATOM 2174 O O . ASN B 1 125 ? -2.262 -8.773 -15.922 1 98.31 125 ASN B O 1
ATOM 2178 N N . VAL B 1 126 ? -1.842 -7.434 -14.141 1 98.38 126 VAL B N 1
ATOM 2179 C CA . VAL B 1 126 ? -2.846 -8.102 -13.32 1 98.38 126 VAL B CA 1
ATOM 2180 C C . VAL B 1 126 ? -3.861 -7.078 -12.812 1 98.38 126 VAL B C 1
ATOM 2182 O O . VAL B 1 126 ? -3.486 -5.992 -12.367 1 98.38 126 VAL B O 1
ATOM 2185 N N . GLN B 1 127 ? -5.129 -7.438 -12.93 1 98.81 127 GLN B N 1
ATOM 2186 C CA . GLN B 1 127 ? -6.203 -6.688 -12.289 1 98.81 127 GLN B CA 1
ATOM 2187 C C . GLN B 1 127 ? -6.699 -7.391 -11.031 1 98.81 127 GLN B C 1
ATOM 2189 O O . GLN B 1 127 ? -6.836 -8.617 -11.008 1 98.81 127 GLN B O 1
ATOM 2194 N N . VAL B 1 128 ? -6.973 -6.605 -10 1 98.69 128 VAL B N 1
ATOM 2195 C CA . VAL B 1 128 ? -7.445 -7.164 -8.734 1 98.69 128 VAL B CA 1
ATOM 2196 C C . VAL B 1 128 ? -8.719 -6.449 -8.297 1 98.69 128 VAL B C 1
ATOM 2198 O O . VAL B 1 128 ? -8.82 -5.227 -8.414 1 98.69 128 VAL B O 1
ATOM 2201 N N . SER B 1 129 ? -9.664 -7.227 -7.82 1 98.75 129 SER B N 1
ATOM 2202 C CA . SER B 1 129 ? -10.852 -6.707 -7.148 1 98.75 129 SER B CA 1
ATOM 2203 C C . SER B 1 129 ? -10.93 -7.195 -5.703 1 98.75 129 SER B C 1
ATOM 2205 O O . SER B 1 129 ? -10.711 -8.375 -5.43 1 98.75 129 SER B O 1
ATOM 2207 N N . SER B 1 130 ? -11.203 -6.281 -4.801 1 98.88 130 SER B N 1
ATOM 2208 C CA . SER B 1 130 ? -11.344 -6.613 -3.387 1 98.88 130 SER B CA 1
ATOM 2209 C C . SER B 1 130 ? -12.695 -6.176 -2.842 1 98.88 130 SER B C 1
ATOM 2211 O O . SER B 1 130 ? -13.18 -5.086 -3.156 1 98.88 130 SER B O 1
ATOM 2213 N N . TRP B 1 131 ? -13.289 -7.094 -1.953 1 98.81 131 TRP B N 1
ATOM 2214 C CA . TRP B 1 131 ? -14.617 -6.809 -1.433 1 98.81 131 TRP B CA 1
ATOM 2215 C C . TRP B 1 131 ? -14.797 -7.398 -0.037 1 98.81 131 TRP B C 1
ATOM 2217 O O . TRP B 1 131 ? -13.969 -8.188 0.419 1 98.81 131 TRP B O 1
ATOM 2227 N N . GLN B 1 132 ? -15.805 -7.008 0.684 1 98.38 132 GLN B N 1
ATOM 2228 C CA . GLN B 1 132 ? -16.031 -7.488 2.043 1 98.38 132 GLN B CA 1
ATOM 2229 C C . GLN B 1 132 ? -17.375 -8.18 2.164 1 98.38 132 GLN B C 1
ATOM 2231 O O . GLN B 1 132 ? -17.531 -9.133 2.932 1 98.38 132 GLN B O 1
ATOM 2236 N N . GLU B 1 133 ? -18.438 -7.734 1.454 1 95 133 GLU B N 1
ATOM 2237 C CA . GLU B 1 133 ? -19.75 -8.359 1.581 1 95 133 GLU B CA 1
ATOM 2238 C C . GLU B 1 133 ? -20.156 -9.055 0.288 1 95 133 GLU B C 1
ATOM 2240 O O . GLU B 1 133 ? -20.453 -10.25 0.29 1 95 133 GLU B O 1
ATOM 2245 N N . ARG B 1 134 ? -20.109 -8.383 -0.697 1 96.44 134 ARG B N 1
ATOM 2246 C CA . ARG B 1 134 ? -20.5 -8.891 -2.006 1 96.44 134 ARG B CA 1
ATOM 2247 C C . ARG B 1 134 ? -19.453 -8.57 -3.061 1 96.44 134 ARG B C 1
ATOM 2249 O O . ARG B 1 134 ? -18.984 -7.434 -3.152 1 96.44 134 ARG B O 1
ATOM 2256 N N . GLU B 1 135 ? -19.125 -9.578 -3.828 1 95.38 135 GLU B N 1
ATOM 2257 C CA . GLU B 1 135 ? -18.094 -9.414 -4.852 1 95.38 135 GLU B CA 1
ATOM 2258 C C . GLU B 1 135 ? -18.469 -8.312 -5.844 1 95.38 135 GLU B C 1
ATOM 2260 O O . GLU B 1 135 ? -17.609 -7.586 -6.332 1 95.38 135 GLU B O 1
ATOM 2265 N N . GLY B 1 136 ? -19.688 -8.172 -6.066 1 97.06 136 GLY B N 1
ATOM 2266 C CA . GLY B 1 136 ? -20.156 -7.191 -7.027 1 97.06 136 GLY B CA 1
ATOM 2267 C C . GLY B 1 136 ? -20.109 -5.77 -6.5 1 97.06 136 GLY B C 1
ATOM 2268 O O . GLY B 1 136 ? -20.359 -4.816 -7.242 1 97.06 136 GLY B O 1
ATOM 2269 N N . VAL B 1 137 ? -19.766 -5.543 -5.199 1 98.25 137 VAL B N 1
ATOM 2270 C CA . VAL B 1 137 ? -19.641 -4.234 -4.562 1 98.25 137 VAL B CA 1
ATOM 2271 C C . VAL B 1 137 ? -18.25 -4.082 -3.957 1 98.25 137 VAL B C 1
ATOM 2273 O O . VAL B 1 137 ? -18.094 -4.086 -2.732 1 98.25 137 VAL B O 1
ATOM 2276 N N . PRO B 1 138 ? -17.281 -3.924 -4.816 1 98.75 138 PRO B N 1
ATOM 2277 C CA . PRO B 1 138 ? -15.898 -3.881 -4.324 1 98.75 138 PRO B CA 1
ATOM 2278 C C . PRO B 1 138 ? -15.617 -2.643 -3.477 1 98.75 138 PRO B C 1
ATOM 2280 O O . PRO B 1 138 ? -16.25 -1.599 -3.672 1 98.75 138 PRO B O 1
ATOM 2283 N N . ILE B 1 139 ? -14.711 -2.803 -2.564 1 98.69 139 ILE B N 1
ATOM 2284 C CA . ILE B 1 139 ? -14.219 -1.661 -1.801 1 98.69 139 ILE B CA 1
ATOM 2285 C C . ILE B 1 139 ? -13.047 -1.02 -2.535 1 98.69 139 ILE B C 1
ATOM 2287 O O . ILE B 1 139 ? -12.742 0.158 -2.326 1 98.69 139 ILE B O 1
ATOM 2291 N N . ALA B 1 140 ? -12.352 -1.77 -3.379 1 98.88 140 ALA B N 1
ATOM 2292 C CA . ALA B 1 140 ? -11.211 -1.255 -4.137 1 98.88 140 ALA B CA 1
ATOM 2293 C C . ALA B 1 140 ? -10.945 -2.107 -5.375 1 98.88 140 ALA B C 1
ATOM 2295 O O . ALA B 1 140 ? -11.25 -3.303 -5.391 1 98.88 140 ALA B O 1
ATOM 2296 N N . THR B 1 141 ? -10.414 -1.529 -6.418 1 98.94 141 THR B N 1
ATOM 2297 C CA . THR B 1 141 ? -9.859 -2.197 -7.59 1 98.94 141 THR B CA 1
ATOM 2298 C C . THR B 1 141 ? -8.445 -1.699 -7.879 1 98.94 141 THR B C 1
ATOM 2300 O O . THR B 1 141 ? -8.109 -0.556 -7.562 1 98.94 141 THR B O 1
ATOM 2303 N N . ALA B 1 142 ? -7.664 -2.564 -8.469 1 98.94 142 ALA B N 1
ATOM 2304 C CA . ALA B 1 142 ? -6.273 -2.188 -8.711 1 98.94 142 ALA B CA 1
ATOM 2305 C C . ALA B 1 142 ? -5.754 -2.816 -10 1 98.94 142 ALA B C 1
ATOM 2307 O O . ALA B 1 142 ? -6.273 -3.838 -10.453 1 98.94 142 ALA B O 1
ATOM 2308 N N . ARG B 1 143 ? -4.812 -2.193 -10.562 1 98.88 143 ARG B N 1
ATOM 2309 C CA . ARG B 1 143 ? -3.996 -2.701 -11.656 1 98.88 143 ARG B CA 1
ATOM 2310 C C . ARG B 1 143 ? -2.516 -2.682 -11.297 1 98.88 143 ARG B C 1
ATOM 2312 O O . ARG B 1 143 ? -2.012 -1.686 -10.773 1 98.88 143 ARG B O 1
ATOM 2319 N N . LEU B 1 144 ? -1.87 -3.738 -11.547 1 98.81 144 LEU B N 1
ATOM 2320 C CA . LEU B 1 144 ? -0.454 -3.885 -11.227 1 98.81 144 LEU B CA 1
ATOM 2321 C C . LEU B 1 144 ? 0.329 -4.379 -12.438 1 98.81 144 LEU B C 1
ATOM 2323 O O . LEU B 1 144 ? -0.141 -5.246 -13.172 1 98.81 144 LEU B O 1
ATOM 2327 N N . HIS B 1 145 ? 1.498 -3.842 -12.609 1 98.69 145 HIS B N 1
ATOM 2328 C CA . HIS B 1 145 ? 2.457 -4.336 -13.594 1 98.69 145 HIS B CA 1
ATOM 2329 C C . HIS B 1 145 ? 3.688 -4.93 -12.914 1 98.69 145 HIS B C 1
ATOM 2331 O O . HIS B 1 145 ? 4.172 -4.391 -11.914 1 98.69 145 HIS B O 1
ATOM 2337 N N . PHE B 1 146 ? 4.172 -6.016 -13.484 1 97.25 146 PHE B N 1
ATOM 2338 C CA . PHE B 1 146 ? 5.32 -6.73 -12.938 1 97.25 146 PHE B CA 1
ATOM 2339 C C . PHE B 1 146 ? 6.363 -6.984 -14.016 1 97.25 146 PHE B C 1
ATOM 2341 O O . PHE B 1 146 ? 6.016 -7.238 -15.172 1 97.25 146 PHE B O 1
ATOM 2348 N N . VAL B 1 147 ? 7.613 -6.926 -13.617 1 95.62 147 VAL B N 1
ATOM 2349 C CA . VAL B 1 147 ? 8.672 -7.531 -14.422 1 95.62 147 VAL B CA 1
ATOM 2350 C C . VAL B 1 147 ? 8.828 -9 -14.039 1 95.62 147 VAL B C 1
ATOM 2352 O O . VAL B 1 147 ? 8.82 -9.352 -12.859 1 95.62 147 VAL B O 1
ATOM 2355 N N . LEU B 1 148 ? 8.906 -9.812 -15.07 1 90.56 148 LEU B N 1
ATOM 2356 C CA . LEU B 1 148 ? 9.07 -11.242 -14.867 1 90.56 148 LEU B CA 1
ATOM 2357 C C . LEU B 1 148 ? 10.523 -11.664 -15.07 1 90.56 148 LEU B C 1
ATOM 2359 O O . LEU B 1 148 ? 11.078 -11.469 -16.156 1 90.56 148 LEU B O 1
ATOM 2363 N N . GLY B 1 149 ? 11.172 -12.023 -13.992 1 78.81 149 GLY B N 1
ATOM 2364 C CA . GLY B 1 149 ? 12.578 -12.406 -14.086 1 78.81 149 GLY B CA 1
ATOM 2365 C C . GLY B 1 149 ? 12.82 -13.531 -15.078 1 78.81 149 GLY B C 1
ATOM 2366 O O . GLY B 1 149 ? 11.914 -14.312 -15.367 1 78.81 149 GLY B O 1
ATOM 2367 N N . ASP B 1 150 ? 14 -13.438 -15.719 1 67.62 150 ASP B N 1
ATOM 2368 C CA . ASP B 1 150 ? 14.414 -14.469 -16.672 1 67.62 150 ASP B CA 1
ATOM 2369 C C . ASP B 1 150 ? 14.711 -15.789 -15.953 1 67.62 150 ASP B C 1
ATOM 2371 O O . ASP B 1 150 ? 15.562 -15.836 -15.062 1 67.62 150 ASP B O 1
ATOM 2375 N N . PRO B 1 151 ? 13.852 -16.781 -16.141 1 57.78 151 PRO B N 1
ATOM 2376 C CA . PRO B 1 151 ? 14.141 -18.078 -15.516 1 57.78 151 PRO B CA 1
ATOM 2377 C C . PRO B 1 151 ? 15.562 -18.562 -15.789 1 57.78 151 PRO B C 1
ATOM 2379 O O . PRO B 1 151 ? 16.141 -19.297 -14.977 1 57.78 151 PRO B O 1
ATOM 2382 N N . SER B 1 152 ? 16.016 -18.266 -17.047 1 54.38 152 SER B N 1
ATOM 2383 C CA . SER B 1 152 ? 17.328 -18.781 -17.453 1 54.38 152 SER B CA 1
ATOM 2384 C C . SER B 1 152 ? 18.453 -18 -16.797 1 54.38 152 SER B C 1
ATOM 2386 O O . SER B 1 152 ? 19.609 -18.438 -16.812 1 54.38 152 SER B O 1
ATOM 2388 N N . ALA B 1 153 ? 18.203 -16.812 -16.406 1 50.28 153 ALA B N 1
ATOM 2389 C CA . ALA B 1 153 ? 19.281 -15.969 -15.922 1 50.28 153 ALA B CA 1
ATOM 2390 C C . ALA B 1 153 ? 19.75 -16.406 -14.531 1 50.28 153 ALA B C 1
ATOM 2392 O O . ALA B 1 153 ? 20.656 -15.812 -13.945 1 50.28 153 ALA B O 1
ATOM 2393 N N . SER B 1 154 ? 19.031 -17.203 -13.711 1 37.38 154 SER B N 1
ATOM 2394 C CA . SER B 1 154 ? 19.719 -17.688 -12.516 1 37.38 154 SER B CA 1
ATOM 2395 C C . SER B 1 154 ? 20.922 -18.562 -12.891 1 37.38 154 SER B C 1
ATOM 2397 O O . SER B 1 154 ? 20.844 -19.359 -13.82 1 37.38 154 SER B O 1
#

Secondary structure (DSSP, 8-state):
----S--HHHHHHHHHHT-HHHHHTT-HHHHHHTEEEEE-TTSSSEEEEE---GGGEEETTTTEE-HHHHHHHHHHHHHHHHHHHSSS---EEEEEEEEEE-S---SS-EEEEEEEEEE-SSEEEEEEEEESS-TTS-SEEEEEEEEE--GGG-/--TTS--HHHHHHHHHHT-HHHHHTT-HHHHHHTEEEEE-TTSSSEEEEE---GGGEEETTTTEE-HHHHHHHHHHHHHHHHHHHSSS---EEEEEEEEEE-S---SS-EEEEEEEEEE-SSEEEEEEEEESS-TTS-SEEEEEEEEE--GGG-

Solvent-accessible surface area (backbone atoms only — not comparable to full-atom values): 16289 Å² total; per-residue (Å²): 131,87,89,58,65,77,43,71,63,51,49,42,50,37,49,75,68,63,42,59,65,66,57,48,70,44,14,48,27,49,51,70,61,34,56,48,73,42,74,26,91,89,54,92,57,56,36,31,39,34,48,53,48,74,62,44,22,36,31,69,69,61,64,16,43,20,68,25,54,55,47,28,52,49,51,51,49,43,51,53,50,44,42,62,66,42,94,55,66,41,60,72,41,74,38,33,42,39,38,42,47,70,42,86,43,54,72,46,57,33,36,37,42,65,44,80,76,43,76,56,93,48,38,36,35,34,38,36,43,28,22,66,84,41,80,91,57,44,28,32,40,34,43,37,35,26,39,40,51,61,69,78,74,109,128,89,71,72,55,77,43,71,63,51,48,43,51,37,50,75,67,63,42,59,64,67,56,49,70,45,14,50,28,49,50,70,63,34,56,49,73,42,74,28,90,88,53,90,56,56,35,32,37,34,50,50,49,75,63,42,22,36,30,67,60,61,63,17,42,21,68,25,52,54,47,28,51,49,50,52,48,44,50,53,48,46,42,64,66,42,94,55,67,43,59,70,41,73,38,34,42,40,38,41,48,71,42,86,45,54,72,46,56,33,36,36,42,67,44,80,76,42,75,55,92,48,40,37,33,32,37,35,44,28,20,64,87,41,80,92,56,44,27,30,41,34,43,36,35,25,41,40,50,61,67,78,73,110

InterPro domains:
  IPR006683 Thioesterase domain [PF03061] (65-137)
  IPR029069 HotDog domain superfamily [SSF54637] (15-148)